Protein AF-A0A7Y3LSY5-F1 (afdb_monomer)

Solvent-accessible surface area (backbone atoms only — not comparable to full-atom values): 12535 Å² total; per-residue (Å²): 131,85,76,65,73,87,73,59,61,43,33,62,50,51,49,50,57,52,52,51,53,38,51,49,28,48,51,51,18,52,55,24,49,77,67,71,34,61,70,57,16,52,49,26,45,50,57,27,50,52,57,66,71,53,77,67,65,54,77,70,78,42,88,52,51,73,66,56,46,51,50,54,49,51,55,52,51,50,51,52,51,45,51,51,47,53,50,54,52,50,54,41,55,54,43,49,77,69,70,49,62,71,67,59,55,49,57,47,52,50,52,50,46,50,53,58,66,36,41,46,55,38,72,36,96,79,20,47,76,50,39,37,36,47,42,97,86,47,48,46,28,45,77,88,37,68,67,41,75,70,48,48,54,52,46,34,71,76,40,58,91,42,37,68,62,50,50,54,45,49,55,20,51,78,66,67,47,47,68,67,98,59,83,79,59,82,77,69,68,59,59,102,50,73,41,68,39,57,46,41,27,50,51,53,54,52,50,55,46,53,52,51,43,55,51,50,53,61,61,62,74,72,116

Mean predicted aligned error: 5.9 Å

Sequence (223 aa):
MPRDTRDLNWNSLLQFDQEMIISGLRTDADAARLRENEEERALYLKKAEQLDMLPRLWELGVRLTVDEYTDALRVRRWIQHEQQIATHERWVARRVARGLPAQVTQWNADEVAKLRAKIRFYWSADGHLLFVILGDDGALTVNSEYLTPEWVEQLRRAMPSFTELLTRYADNQASGLGHAGLALDSTPLPGPTLPEPVRLWCERMEEQLRRRGAEQARTGSGA

Structure (mmCIF, N/CA/C/O backbone):
data_AF-A0A7Y3LSY5-F1
#
_entry.id   AF-A0A7Y3LSY5-F1
#
loop_
_atom_site.group_PDB
_atom_site.id
_atom_site.type_symbol
_atom_site.label_atom_id
_atom_site.label_alt_id
_atom_site.label_comp_id
_atom_site.label_asym_id
_atom_site.label_entity_id
_atom_site.label_seq_id
_atom_site.pdbx_PDB_ins_code
_atom_site.Cartn_x
_atom_site.Cartn_y
_atom_site.Cartn_z
_atom_site.occupancy
_atom_site.B_iso_or_equiv
_atom_site.auth_seq_id
_atom_site.auth_comp_id
_atom_site.auth_asym_id
_atom_site.auth_atom_id
_atom_site.pdbx_PDB_model_num
ATOM 1 N N . MET A 1 1 ? -26.741 17.591 2.651 1.00 38.81 1 MET A N 1
ATOM 2 C CA . MET A 1 1 ? -26.886 16.576 3.715 1.00 38.81 1 MET A CA 1
ATOM 3 C C . MET A 1 1 ? -25.645 15.702 3.683 1.00 38.81 1 MET A C 1
ATOM 5 O O . MET A 1 1 ? -25.439 15.071 2.651 1.00 38.81 1 MET A O 1
ATOM 9 N N . PRO A 1 2 ? -24.780 15.709 4.708 1.00 40.00 2 PRO A N 1
ATOM 10 C CA . PRO A 1 2 ? -23.686 14.751 4.752 1.00 40.00 2 PRO A CA 1
ATOM 11 C C . PRO A 1 2 ? -24.314 13.375 4.988 1.00 40.00 2 PRO A C 1
ATOM 13 O O . PRO A 1 2 ? -25.021 13.184 5.974 1.00 40.00 2 PRO A O 1
ATOM 16 N N . ARG A 1 3 ? -24.149 12.448 4.037 1.00 48.50 3 ARG A N 1
ATOM 17 C CA . ARG A 1 3 ? -24.494 11.040 4.265 1.00 48.50 3 ARG A CA 1
ATOM 18 C C . ARG A 1 3 ? -23.611 10.560 5.407 1.00 48.50 3 ARG A C 1
ATOM 20 O O . ARG A 1 3 ? -22.394 10.708 5.314 1.00 48.50 3 ARG A O 1
ATOM 27 N N . ASP A 1 4 ? -24.223 10.045 6.467 1.00 54.19 4 ASP A N 1
ATOM 28 C CA . ASP A 1 4 ? -23.489 9.446 7.574 1.00 54.19 4 ASP A CA 1
ATOM 29 C C . ASP A 1 4 ? -22.636 8.306 7.001 1.00 54.19 4 ASP A C 1
ATOM 31 O O . ASP A 1 4 ? -23.148 7.309 6.487 1.00 54.19 4 ASP A O 1
ATOM 35 N N . THR A 1 5 ? -21.316 8.482 6.998 1.00 56.62 5 THR A N 1
ATOM 36 C CA . THR A 1 5 ? -20.365 7.500 6.456 1.00 56.62 5 THR A CA 1
ATOM 37 C C . THR A 1 5 ? -20.417 6.179 7.225 1.00 56.62 5 THR A C 1
ATOM 39 O O . THR A 1 5 ? -19.922 5.162 6.740 1.00 56.62 5 THR A O 1
ATOM 42 N N . ARG A 1 6 ? -21.085 6.159 8.387 1.00 56.84 6 ARG A N 1
ATOM 43 C CA . ARG A 1 6 ? -21.396 4.964 9.179 1.00 56.84 6 ARG A CA 1
ATOM 44 C C . ARG A 1 6 ? -22.378 4.008 8.503 1.00 56.84 6 ARG A C 1
ATOM 46 O O . ARG A 1 6 ? -22.418 2.847 8.900 1.00 56.84 6 ARG A O 1
ATOM 53 N N . ASP A 1 7 ? -23.101 4.429 7.465 1.00 67.44 7 ASP A N 1
ATOM 54 C CA . ASP A 1 7 ? -24.023 3.567 6.706 1.00 67.44 7 ASP A CA 1
ATOM 55 C C . ASP A 1 7 ? -23.394 2.954 5.448 1.00 67.44 7 ASP A C 1
ATOM 57 O O . ASP A 1 7 ? -24.018 2.144 4.762 1.00 67.44 7 ASP A O 1
ATOM 61 N N . LEU A 1 8 ? -22.134 3.281 5.144 1.00 81.88 8 LEU A N 1
ATOM 62 C CA . LEU A 1 8 ? -21.441 2.679 4.009 1.00 81.88 8 LEU A CA 1
ATOM 63 C C . LEU A 1 8 ? -21.157 1.196 4.268 1.00 81.88 8 LEU A C 1
ATOM 65 O O . LEU A 1 8 ? -20.677 0.792 5.334 1.00 81.88 8 LEU A O 1
ATOM 69 N N . ASN A 1 9 ? -21.448 0.367 3.266 1.00 91.00 9 ASN A N 1
ATOM 70 C CA . ASN A 1 9 ? -21.040 -1.029 3.260 1.00 91.00 9 ASN A CA 1
ATOM 71 C C . ASN A 1 9 ? -19.575 -1.122 2.808 1.00 91.00 9 ASN A C 1
ATOM 73 O O . ASN A 1 9 ? -19.280 -1.289 1.624 1.00 91.00 9 ASN A O 1
ATOM 77 N N . TRP A 1 10 ? -18.664 -0.989 3.773 1.00 94.00 10 TRP A N 1
ATOM 78 C CA . TRP A 1 10 ? -17.219 -1.052 3.551 1.00 94.00 10 TRP A CA 1
ATOM 79 C C . TRP A 1 10 ? -16.759 -2.376 2.924 1.00 94.00 10 TRP A C 1
ATOM 81 O O . TRP A 1 10 ? -15.791 -2.372 2.170 1.00 94.00 10 TRP A O 1
ATOM 91 N N . ASN A 1 11 ? -17.475 -3.486 3.150 1.00 93.62 11 ASN A N 1
ATOM 92 C CA . ASN A 1 11 ? -17.179 -4.775 2.513 1.00 93.62 11 ASN A CA 1
ATOM 93 C C . ASN A 1 11 ? -17.375 -4.683 1.000 1.00 93.62 11 ASN A C 1
ATOM 95 O O . ASN A 1 11 ? -16.475 -5.026 0.241 1.00 93.62 11 ASN A O 1
ATOM 99 N N . SER A 1 12 ? -18.539 -4.186 0.571 1.00 94.88 12 SER A N 1
ATOM 100 C CA . SER A 1 12 ? -18.849 -4.026 -0.852 1.00 94.88 12 SER A CA 1
ATOM 101 C C . SER A 1 12 ? -17.924 -3.022 -1.527 1.00 94.88 12 SER A C 1
ATOM 103 O O . SER A 1 12 ? -17.541 -3.237 -2.671 1.00 94.88 12 SER A O 1
ATOM 105 N N . LEU A 1 13 ? -17.540 -1.949 -0.829 1.00 94.88 13 LEU A N 1
ATOM 106 C CA . LEU A 1 13 ? -16.594 -0.979 -1.374 1.00 94.88 13 LEU A CA 1
ATOM 107 C C . LEU A 1 13 ? -15.193 -1.585 -1.541 1.00 94.88 13 LEU A C 1
ATOM 109 O O . LEU A 1 13 ? -14.587 -1.423 -2.595 1.00 94.88 13 LEU A O 1
ATOM 113 N N . LEU A 1 14 ? -14.702 -2.329 -0.542 1.00 95.25 14 LEU A N 1
ATOM 114 C CA . LEU A 1 14 ? -13.413 -3.017 -0.641 1.00 95.25 14 LEU A CA 1
ATOM 115 C C . LEU A 1 14 ? -13.405 -4.042 -1.777 1.00 95.25 14 LEU A C 1
ATOM 117 O O . LEU A 1 14 ? -12.461 -4.063 -2.566 1.00 95.25 14 LEU A O 1
ATOM 121 N N . GLN A 1 15 ? -14.461 -4.857 -1.863 1.00 96.12 15 GLN A N 1
ATOM 122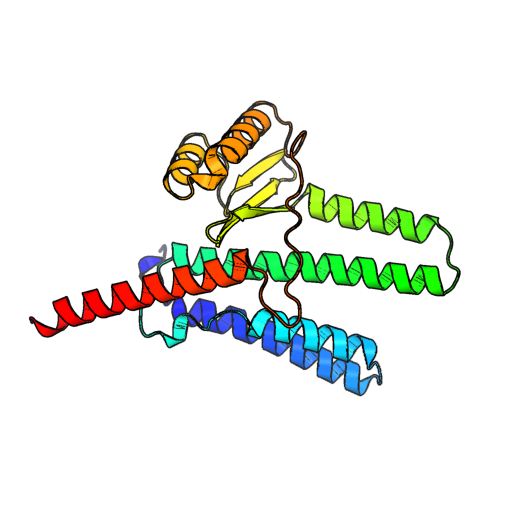 C CA . GLN A 1 15 ? -14.641 -5.836 -2.929 1.00 96.12 15 GLN A CA 1
ATOM 123 C C . GLN A 1 15 ? -14.602 -5.152 -4.295 1.00 96.12 15 GLN A C 1
ATOM 125 O O . GLN A 1 15 ? -13.790 -5.518 -5.140 1.00 96.12 15 GLN A O 1
ATOM 130 N N . PHE A 1 16 ? -15.447 -4.137 -4.490 1.00 95.81 16 PHE A N 1
ATOM 131 C CA . PHE A 1 16 ? -15.541 -3.403 -5.746 1.00 95.81 16 PHE A CA 1
ATOM 132 C C . PHE A 1 16 ? -14.190 -2.823 -6.161 1.00 95.81 16 PHE A C 1
ATOM 134 O O . PHE A 1 16 ? -13.751 -3.043 -7.288 1.00 95.81 16 PHE A O 1
ATOM 141 N N . ASP A 1 17 ? -13.501 -2.132 -5.254 1.00 93.69 17 ASP A N 1
ATOM 142 C CA . ASP A 1 17 ? -12.206 -1.541 -5.563 1.00 93.69 17 ASP A CA 1
ATOM 143 C C . ASP A 1 17 ? -11.158 -2.599 -5.950 1.00 93.69 17 ASP A C 1
ATOM 145 O O . ASP A 1 17 ? -10.397 -2.404 -6.901 1.00 93.69 17 ASP A O 1
ATOM 149 N N . GLN A 1 18 ? -11.079 -3.706 -5.203 1.00 94.62 18 GLN A N 1
ATOM 150 C CA . GLN A 1 18 ? -10.084 -4.750 -5.452 1.00 94.62 18 GLN A CA 1
ATOM 151 C C . GLN A 1 18 ? -10.373 -5.494 -6.759 1.00 94.62 18 GLN A C 1
ATOM 153 O O . GLN A 1 18 ? -9.474 -5.645 -7.591 1.00 94.62 18 GLN A O 1
ATOM 158 N N . GLU A 1 19 ? -11.623 -5.904 -6.978 1.00 95.75 19 GLU A N 1
ATOM 159 C CA . GLU A 1 19 ? -12.043 -6.599 -8.195 1.00 95.75 19 GLU A CA 1
ATOM 160 C C . GLU A 1 19 ? -11.891 -5.714 -9.435 1.00 95.75 19 GLU A C 1
ATOM 162 O O . GLU A 1 19 ? -11.416 -6.192 -10.465 1.00 95.75 19 GLU A O 1
ATOM 167 N N . MET A 1 20 ? -12.214 -4.419 -9.344 1.00 96.38 20 MET A N 1
ATOM 168 C CA . MET A 1 20 ? -12.055 -3.483 -10.460 1.00 96.38 20 MET A CA 1
ATOM 169 C C . MET A 1 20 ? -10.593 -3.385 -10.906 1.00 96.38 20 MET A C 1
ATOM 171 O O . MET A 1 20 ? -10.306 -3.474 -12.101 1.00 96.38 20 MET A O 1
ATOM 175 N N . ILE A 1 21 ? -9.660 -3.233 -9.963 1.00 95.50 21 ILE A N 1
ATOM 176 C CA . ILE A 1 21 ? -8.230 -3.106 -10.276 1.00 95.50 21 ILE A CA 1
ATOM 177 C C . ILE A 1 21 ? -7.699 -4.403 -10.897 1.00 95.50 21 ILE A C 1
ATOM 179 O O . ILE A 1 21 ? -7.015 -4.365 -11.922 1.00 95.50 21 ILE A O 1
ATOM 183 N N . ILE A 1 22 ? -8.029 -5.554 -10.308 1.00 96.69 22 ILE A N 1
ATOM 184 C CA . ILE A 1 22 ? -7.581 -6.864 -10.799 1.00 96.69 22 ILE A CA 1
ATOM 185 C C . ILE A 1 22 ? -8.168 -7.149 -12.186 1.00 96.69 22 ILE A C 1
ATOM 187 O O . ILE A 1 22 ? -7.449 -7.581 -13.089 1.00 96.69 22 ILE A O 1
ATOM 191 N N . SER A 1 23 ? -9.453 -6.853 -12.393 1.00 97.62 23 SER A N 1
ATOM 192 C CA . SER A 1 23 ? -10.109 -6.982 -13.696 1.00 97.62 23 SER A CA 1
ATOM 193 C C . SER A 1 23 ? -9.488 -6.058 -14.746 1.00 97.62 23 SER A C 1
ATOM 195 O O . SER A 1 23 ? -9.292 -6.478 -15.888 1.00 97.62 23 SER A O 1
ATOM 197 N N . GLY A 1 24 ? -9.136 -4.823 -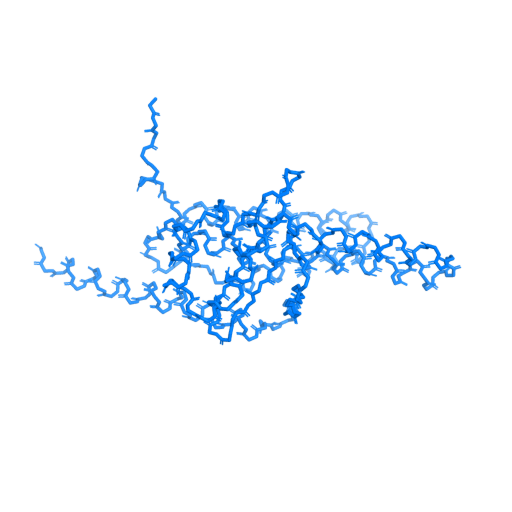14.374 1.00 97.81 24 GLY A N 1
ATOM 198 C CA . GLY A 1 24 ? -8.427 -3.887 -15.249 1.00 97.81 24 GLY A CA 1
ATOM 199 C C . GLY A 1 24 ? -7.084 -4.448 -15.717 1.00 97.81 24 GLY A C 1
ATOM 200 O O . GLY A 1 24 ? -6.833 -4.520 -16.916 1.00 97.81 24 GLY A O 1
ATOM 201 N N . LEU A 1 25 ? -6.273 -4.970 -14.792 1.00 97.56 25 LEU A N 1
ATOM 202 C CA . LEU A 1 25 ? -4.989 -5.601 -15.118 1.00 97.56 25 LEU A CA 1
ATOM 203 C C . LEU A 1 25 ? -5.149 -6.826 -16.031 1.00 97.56 25 LEU A C 1
ATOM 205 O O . LEU A 1 25 ? -4.367 -7.011 -16.961 1.00 97.56 25 LEU A O 1
ATOM 209 N N . ARG A 1 26 ? -6.167 -7.664 -15.806 1.00 98.25 26 ARG A N 1
ATOM 210 C CA . ARG A 1 26 ? -6.453 -8.813 -16.684 1.00 98.25 26 ARG A CA 1
ATOM 211 C C . ARG A 1 26 ? -6.884 -8.367 -18.084 1.00 98.25 26 ARG A C 1
ATOM 213 O O . ARG A 1 26 ? -6.430 -8.943 -19.067 1.00 98.25 26 ARG A O 1
ATOM 220 N N . THR A 1 27 ? -7.678 -7.302 -18.176 1.00 98.25 27 THR A N 1
ATOM 221 C CA . THR A 1 27 ? -8.076 -6.698 -19.458 1.00 98.25 27 THR A CA 1
ATOM 222 C C . THR A 1 27 ? -6.863 -6.152 -20.213 1.00 98.25 27 THR A C 1
ATOM 224 O O . THR A 1 27 ? -6.708 -6.408 -21.407 1.00 98.25 27 THR A O 1
ATOM 227 N N . ASP A 1 28 ? -5.954 -5.464 -19.518 1.00 97.94 28 ASP A N 1
ATOM 228 C CA . ASP A 1 28 ? -4.703 -4.976 -20.102 1.00 97.94 28 ASP A CA 1
ATOM 229 C C . ASP A 1 28 ? -3.800 -6.128 -20.572 1.00 97.94 28 ASP A C 1
ATOM 231 O O . ASP A 1 28 ? -3.171 -6.037 -21.631 1.00 97.94 28 ASP A O 1
ATOM 235 N N . ALA A 1 29 ? -3.775 -7.244 -19.834 1.00 97.94 29 ALA A N 1
ATOM 236 C CA . ALA A 1 29 ? -3.072 -8.458 -20.241 1.00 97.94 29 ALA A CA 1
ATOM 237 C C . ALA A 1 29 ? -3.653 -9.055 -21.534 1.00 97.94 29 ALA A C 1
ATOM 239 O O . ALA A 1 29 ? -2.897 -9.436 -22.431 1.00 97.94 29 ALA A O 1
ATOM 240 N N . ASP A 1 30 ? -4.979 -9.106 -21.665 1.00 98.12 30 ASP A N 1
ATOM 241 C CA . ASP A 1 30 ? -5.641 -9.554 -22.891 1.00 98.12 30 ASP A CA 1
ATOM 242 C C . ASP A 1 30 ? -5.369 -8.613 -24.067 1.00 98.12 30 ASP A C 1
ATOM 244 O O . ASP A 1 30 ? -5.088 -9.070 -25.177 1.00 98.12 30 ASP A O 1
ATOM 248 N N . ALA A 1 31 ? -5.363 -7.301 -23.834 1.00 97.88 31 ALA A N 1
ATOM 249 C CA . ALA A 1 31 ? -4.994 -6.329 -24.855 1.00 97.88 31 ALA A CA 1
ATOM 250 C C . ALA A 1 31 ? -3.527 -6.494 -25.297 1.00 97.88 31 ALA A C 1
ATOM 252 O O . ALA A 1 31 ? -3.231 -6.421 -26.490 1.00 97.88 31 ALA A O 1
ATOM 253 N N . ALA A 1 32 ? -2.606 -6.757 -24.364 1.00 96.69 32 ALA A N 1
ATOM 254 C CA . ALA A 1 32 ? -1.206 -7.053 -24.673 1.00 96.69 32 ALA A CA 1
ATOM 255 C C . ALA A 1 32 ? -1.053 -8.359 -25.469 1.00 96.69 32 ALA A C 1
ATOM 257 O O . ALA A 1 32 ? -0.278 -8.403 -26.426 1.00 96.69 32 ALA A O 1
ATOM 258 N N . ARG A 1 33 ? -1.848 -9.389 -25.144 1.00 97.56 33 ARG A N 1
ATOM 259 C CA . ARG A 1 33 ? -1.925 -10.645 -25.907 1.00 97.56 33 ARG A CA 1
ATOM 260 C C . ARG A 1 33 ? -2.324 -10.399 -27.361 1.00 97.56 33 ARG A C 1
ATOM 262 O O . ARG A 1 33 ? -1.695 -10.947 -28.258 1.00 97.56 33 ARG A O 1
ATOM 269 N N . LEU A 1 34 ? -3.340 -9.565 -27.597 1.00 97.44 34 LEU A N 1
ATOM 270 C CA . LEU A 1 34 ? -3.797 -9.209 -28.948 1.00 97.44 34 LEU A CA 1
ATOM 271 C C . LEU A 1 34 ? -2.743 -8.436 -29.756 1.00 97.44 34 LEU A C 1
ATOM 273 O O . LEU A 1 34 ? -2.769 -8.479 -30.981 1.00 97.44 34 LEU A O 1
ATOM 277 N N . ARG A 1 35 ? -1.814 -7.747 -29.082 1.00 97.50 35 ARG A N 1
ATOM 278 C CA . ARG A 1 35 ? -0.653 -7.077 -29.695 1.00 97.50 35 ARG A CA 1
ATOM 279 C C . ARG A 1 35 ? 0.580 -7.981 -29.818 1.00 97.50 35 ARG A C 1
ATOM 281 O O . ARG A 1 35 ? 1.647 -7.477 -30.151 1.00 97.50 35 ARG A O 1
ATOM 288 N N . GLU A 1 36 ? 0.457 -9.269 -29.489 1.00 96.94 36 GLU A N 1
ATOM 289 C CA . GLU A 1 36 ? 1.561 -10.241 -29.458 1.00 96.94 36 GLU A CA 1
ATOM 290 C C . GLU A 1 36 ? 2.718 -9.830 -28.520 1.00 96.94 36 GLU A C 1
ATOM 292 O O . GLU A 1 36 ? 3.871 -10.222 -28.697 1.00 96.94 36 GLU A O 1
ATOM 297 N N . ASN A 1 37 ? 2.416 -9.046 -27.479 1.00 96.31 37 ASN A N 1
ATOM 298 C CA . ASN A 1 37 ? 3.391 -8.576 -26.498 1.00 96.31 37 ASN A CA 1
ATOM 299 C C . ASN A 1 37 ? 3.352 -9.438 -25.225 1.00 96.31 37 ASN A C 1
ATOM 301 O O . ASN A 1 37 ? 2.787 -9.047 -24.200 1.00 96.31 37 ASN A O 1
ATOM 305 N N . GLU A 1 38 ? 3.952 -10.629 -25.292 1.00 95.69 38 GLU A N 1
ATOM 306 C CA . GLU A 1 38 ? 3.916 -11.609 -24.193 1.00 95.69 38 GLU A CA 1
ATOM 307 C C . GLU A 1 38 ? 4.600 -11.100 -22.912 1.00 95.69 38 GLU A C 1
ATOM 309 O O . GLU A 1 38 ? 4.162 -11.409 -21.806 1.00 95.69 38 GLU A O 1
ATOM 314 N N . GLU A 1 39 ? 5.636 -10.265 -23.037 1.00 92.06 39 GLU A N 1
ATOM 315 C CA . GLU A 1 39 ? 6.326 -9.684 -21.880 1.00 92.06 39 GLU A CA 1
ATOM 316 C C . GLU A 1 39 ? 5.401 -8.749 -21.081 1.00 92.06 39 GLU A C 1
ATOM 318 O O . GLU A 1 39 ? 5.325 -8.819 -19.852 1.00 92.06 39 GLU A O 1
ATOM 323 N N . GLU A 1 40 ? 4.674 -7.878 -21.784 1.00 93.56 40 GLU A N 1
ATOM 324 C CA . GLU A 1 40 ? 3.714 -6.952 -21.182 1.00 93.56 40 GLU A CA 1
ATOM 325 C C . GLU A 1 40 ? 2.506 -7.699 -20.604 1.00 93.56 40 GLU A C 1
ATOM 327 O O . GLU A 1 40 ? 2.086 -7.417 -19.480 1.00 93.56 40 GLU A O 1
ATOM 332 N N . ARG A 1 41 ? 2.009 -8.720 -21.310 1.00 96.81 41 ARG A N 1
ATOM 333 C CA . ARG A 1 41 ? 0.966 -9.615 -20.796 1.00 96.81 41 ARG A CA 1
ATOM 334 C C . ARG A 1 41 ? 1.391 -10.274 -19.482 1.00 96.81 41 ARG A C 1
ATOM 336 O O . ARG A 1 41 ? 0.655 -10.200 -18.498 1.00 96.81 41 ARG A O 1
ATOM 343 N N . ALA A 1 42 ? 2.575 -10.885 -19.441 1.00 95.50 42 ALA A N 1
ATOM 344 C CA . ALA A 1 42 ? 3.099 -11.536 -18.243 1.00 95.50 42 ALA A CA 1
ATOM 345 C C . ALA A 1 42 ? 3.281 -10.544 -17.082 1.00 95.50 42 ALA A C 1
ATOM 347 O O . ALA A 1 42 ? 3.028 -10.886 -15.926 1.00 95.50 42 ALA A O 1
ATOM 348 N N . LEU A 1 43 ? 3.676 -9.298 -17.373 1.00 93.94 43 LEU A N 1
ATOM 349 C CA . LEU A 1 43 ? 3.754 -8.236 -16.372 1.00 93.94 43 LEU A CA 1
ATOM 350 C C . LEU A 1 43 ? 2.380 -7.925 -15.764 1.00 93.94 43 LEU A C 1
ATOM 352 O O . LEU A 1 43 ? 2.274 -7.865 -14.540 1.00 93.94 43 LEU A O 1
ATOM 356 N N . TYR A 1 44 ? 1.347 -7.731 -16.584 1.00 96.38 44 TYR A N 1
ATOM 357 C CA . TYR A 1 44 ? -0.001 -7.435 -16.094 1.00 96.38 44 TYR A CA 1
ATOM 358 C C . TYR A 1 44 ? -0.601 -8.591 -15.288 1.00 96.38 44 TYR A C 1
ATOM 360 O O . TYR A 1 44 ? -1.135 -8.359 -14.203 1.00 96.38 44 TYR A O 1
ATOM 368 N N . LEU A 1 45 ? -0.436 -9.834 -15.753 1.00 96.75 45 LEU A N 1
ATOM 369 C CA . LEU A 1 45 ? -0.887 -11.019 -15.015 1.00 96.75 45 LEU A CA 1
ATOM 370 C C . LEU A 1 45 ? -0.177 -11.155 -13.668 1.00 96.75 45 LEU A C 1
ATOM 372 O O . LEU A 1 45 ? -0.840 -11.366 -12.658 1.00 96.75 45 LEU A O 1
ATOM 376 N N . LYS A 1 46 ? 1.143 -10.937 -13.623 1.00 95.25 46 LYS A N 1
ATOM 377 C CA . LYS A 1 46 ? 1.895 -10.938 -12.363 1.00 95.25 46 LYS A CA 1
ATOM 378 C C . LYS A 1 46 ? 1.386 -9.865 -11.394 1.00 95.25 46 LYS A C 1
ATOM 380 O O . LYS A 1 46 ? 1.286 -10.116 -10.198 1.00 95.25 46 LYS A O 1
ATOM 385 N N . LYS A 1 47 ? 1.072 -8.662 -11.890 1.00 95.12 47 LYS A N 1
ATOM 386 C CA . LYS A 1 47 ? 0.516 -7.590 -11.047 1.00 95.12 47 LYS A CA 1
ATOM 387 C C . LYS A 1 47 ? -0.854 -7.961 -10.478 1.00 95.12 47 LYS A C 1
ATOM 389 O O . LYS A 1 47 ? -1.122 -7.648 -9.320 1.00 95.12 47 LYS A O 1
ATOM 394 N N . ALA A 1 48 ? -1.699 -8.612 -11.280 1.00 96.25 48 ALA A N 1
ATOM 395 C CA . ALA A 1 48 ? -3.005 -9.097 -10.847 1.00 96.25 48 ALA A CA 1
ATOM 396 C C . ALA A 1 48 ? -2.863 -10.194 -9.782 1.00 96.25 48 ALA A C 1
ATOM 398 O O . ALA A 1 48 ? -3.485 -10.097 -8.731 1.00 96.25 48 ALA A O 1
ATOM 399 N N . GLU A 1 49 ? -1.978 -11.168 -10.010 1.00 94.94 49 GLU A N 1
ATOM 400 C CA . GLU A 1 49 ? -1.684 -12.255 -9.070 1.00 94.94 49 GLU A CA 1
ATOM 401 C C . GLU A 1 49 ? -1.228 -11.721 -7.705 1.00 94.94 49 GLU A C 1
ATOM 403 O O . GLU A 1 49 ? -1.775 -12.111 -6.681 1.00 94.94 49 GLU A O 1
ATOM 408 N N . GLN A 1 50 ? -0.307 -10.753 -7.678 1.00 94.06 50 GLN A N 1
ATOM 409 C CA . GLN A 1 50 ? 0.157 -10.130 -6.429 1.00 94.06 50 GLN A CA 1
ATOM 410 C C . GLN A 1 50 ? -0.969 -9.474 -5.615 1.00 94.06 50 GLN A C 1
ATOM 412 O O . GLN A 1 50 ? -0.889 -9.431 -4.390 1.00 94.06 50 GLN A O 1
ATOM 417 N N . LEU A 1 51 ? -2.002 -8.942 -6.275 1.00 94.44 51 LEU A N 1
ATOM 418 C CA . LEU A 1 51 ? -3.172 -8.363 -5.609 1.00 94.44 51 LEU A CA 1
ATOM 419 C C . LEU A 1 51 ? -4.191 -9.433 -5.195 1.00 94.44 51 LEU A C 1
ATOM 421 O O . LEU A 1 51 ? -4.819 -9.290 -4.149 1.00 94.44 51 LEU A O 1
ATOM 425 N N . ASP A 1 52 ? -4.328 -10.508 -5.976 1.00 93.88 52 ASP A N 1
ATOM 426 C CA . ASP A 1 52 ? -5.149 -11.680 -5.638 1.00 93.88 52 ASP A CA 1
ATOM 427 C C . ASP A 1 52 ? -4.630 -12.420 -4.389 1.00 93.88 52 ASP A C 1
ATOM 429 O O . ASP A 1 52 ? -5.395 -13.125 -3.737 1.00 93.88 52 ASP A O 1
ATOM 433 N N . MET A 1 53 ? -3.353 -12.245 -4.024 1.00 91.81 53 MET A N 1
ATOM 434 C CA . MET A 1 53 ? -2.777 -12.803 -2.790 1.00 91.81 53 MET A CA 1
ATOM 435 C C . MET A 1 53 ? -3.301 -12.136 -1.510 1.00 91.81 53 MET A C 1
ATOM 437 O O . MET A 1 53 ? -3.090 -12.672 -0.422 1.00 91.81 53 MET A O 1
ATOM 441 N N . LEU A 1 54 ? -3.947 -10.968 -1.608 1.00 92.94 54 LEU A N 1
ATOM 442 C CA . LEU A 1 54 ? -4.571 -10.330 -0.452 1.00 92.94 54 LEU A CA 1
ATOM 443 C C . LEU A 1 54 ? -5.872 -11.060 -0.068 1.00 92.94 54 LEU A C 1
ATOM 445 O O . LEU A 1 54 ? -6.662 -11.412 -0.948 1.00 92.94 54 LEU A O 1
ATOM 449 N N . PRO A 1 55 ? -6.141 -11.249 1.235 1.00 92.56 55 PRO A N 1
ATOM 450 C CA . PRO A 1 55 ? -7.329 -11.927 1.715 1.00 92.56 55 PRO A CA 1
ATOM 451 C C . PRO A 1 55 ? -8.587 -11.160 1.316 1.00 92.56 55 PRO A C 1
ATOM 453 O O . PRO A 1 55 ? -8.665 -9.931 1.404 1.00 92.56 55 PRO A O 1
ATOM 456 N N . ARG A 1 56 ? -9.619 -11.909 0.936 1.00 94.38 56 ARG A N 1
ATOM 457 C CA . ARG A 1 56 ? -10.943 -11.374 0.621 1.00 94.38 56 ARG A CA 1
ATOM 458 C C . ARG A 1 56 ? -11.713 -11.119 1.909 1.00 94.38 56 ARG A C 1
ATOM 460 O O . ARG A 1 56 ? -12.616 -11.865 2.273 1.00 94.38 56 ARG A O 1
ATOM 467 N N . LEU A 1 57 ? -11.339 -10.060 2.628 1.00 94.19 57 LEU A N 1
ATOM 468 C CA . LEU A 1 57 ? -11.879 -9.758 3.962 1.00 94.19 57 LEU A CA 1
ATOM 469 C C . LEU A 1 57 ? -13.417 -9.663 3.988 1.00 94.19 57 LEU A C 1
ATOM 471 O O . LEU A 1 57 ? -14.041 -9.965 5.003 1.00 94.19 57 LEU A O 1
ATOM 475 N N . TRP A 1 58 ? -14.040 -9.287 2.865 1.00 93.31 58 TRP A N 1
ATOM 476 C CA . TRP A 1 58 ? -15.497 -9.223 2.718 1.00 93.31 58 TRP A CA 1
ATOM 477 C C . TRP A 1 58 ? -16.193 -10.593 2.759 1.00 93.31 58 TRP A C 1
ATOM 479 O O . TRP A 1 58 ? -17.374 -10.647 3.099 1.00 93.31 58 TRP A O 1
ATOM 489 N N . GLU A 1 59 ? -15.489 -11.688 2.458 1.00 93.81 59 GLU A N 1
ATOM 490 C CA . GLU A 1 59 ? -16.031 -13.054 2.486 1.00 93.81 59 GLU A CA 1
ATOM 491 C C . GLU A 1 59 ? -16.151 -13.613 3.916 1.00 93.81 59 GLU A C 1
ATOM 493 O O . GLU A 1 59 ? -16.837 -14.608 4.133 1.00 93.81 59 GLU A O 1
ATOM 498 N N . LEU A 1 60 ? -15.558 -12.953 4.922 1.00 90.62 60 LEU A N 1
ATOM 499 C CA . LEU A 1 60 ? -15.613 -13.392 6.324 1.00 90.62 60 LEU A CA 1
ATOM 500 C C . LEU A 1 60 ? -16.964 -13.121 7.012 1.00 90.62 60 LEU A C 1
ATOM 502 O O . LEU A 1 60 ? -17.129 -13.445 8.186 1.00 90.62 60 LEU A O 1
ATOM 506 N N . GLY A 1 61 ? -17.930 -12.516 6.314 1.00 86.38 61 GLY A N 1
ATOM 507 C CA . GLY A 1 61 ? -19.299 -12.323 6.810 1.00 86.38 61 GLY A CA 1
ATOM 508 C C . GLY A 1 61 ? -19.448 -11.286 7.930 1.00 86.38 61 GLY A C 1
ATOM 509 O O . GLY A 1 61 ? -20.542 -11.112 8.460 1.00 86.38 61 GLY A O 1
ATOM 510 N N . VAL A 1 62 ? -18.375 -10.572 8.278 1.00 91.50 62 VAL A N 1
ATOM 511 C CA . VAL A 1 62 ? -18.373 -9.511 9.292 1.00 91.50 62 VAL A CA 1
ATOM 512 C C . VAL A 1 62 ? -18.233 -8.162 8.603 1.00 91.50 62 VAL A C 1
ATOM 514 O O . VAL A 1 62 ? -17.412 -7.991 7.703 1.00 91.50 62 VAL A O 1
ATOM 517 N N . ARG A 1 63 ? -19.034 -7.179 9.026 1.00 91.62 63 ARG A N 1
ATOM 518 C CA . ARG A 1 63 ? -18.938 -5.810 8.507 1.00 91.62 63 ARG A CA 1
ATOM 519 C C . ARG A 1 63 ? -17.599 -5.190 8.906 1.00 91.62 63 ARG A C 1
ATOM 521 O O . ARG A 1 63 ? -17.265 -5.191 10.092 1.00 91.62 63 ARG A O 1
ATOM 528 N N . LEU A 1 64 ? -16.867 -4.657 7.933 1.00 93.94 64 LEU A N 1
ATOM 529 C CA . LEU A 1 64 ? -15.619 -3.928 8.131 1.00 93.94 64 LEU A CA 1
ATOM 530 C C . LEU A 1 64 ? -15.879 -2.556 8.757 1.00 93.94 64 LEU A C 1
ATOM 532 O O . LEU A 1 64 ? -16.888 -1.902 8.471 1.00 93.94 64 LEU A O 1
ATOM 536 N N . THR A 1 65 ? -14.947 -2.112 9.593 1.00 92.44 65 THR A N 1
ATOM 537 C CA . THR A 1 65 ? -14.869 -0.717 10.034 1.00 92.44 65 THR A CA 1
ATOM 538 C C . THR A 1 65 ? -14.166 0.141 8.978 1.00 92.44 65 THR A C 1
ATOM 540 O O . THR A 1 65 ? -13.511 -0.370 8.067 1.00 92.44 65 THR A O 1
ATOM 543 N N . VAL A 1 66 ? -14.273 1.467 9.113 1.00 91.25 66 VAL A N 1
ATOM 544 C CA . VAL A 1 66 ? -13.527 2.404 8.258 1.00 91.25 66 VAL A CA 1
ATOM 545 C C . VAL A 1 66 ? -12.011 2.216 8.396 1.00 91.25 66 VAL A C 1
ATOM 547 O O . VAL A 1 66 ? -11.294 2.299 7.401 1.00 91.25 66 VAL A O 1
ATOM 550 N N . ASP A 1 67 ? -11.527 1.895 9.597 1.00 90.12 67 ASP A N 1
ATOM 551 C CA . ASP A 1 67 ? -10.100 1.689 9.856 1.00 90.12 67 ASP A CA 1
ATOM 552 C C . ASP A 1 67 ? -9.581 0.427 9.168 1.00 90.12 67 ASP A C 1
ATOM 554 O O . ASP A 1 67 ? -8.518 0.459 8.558 1.00 90.12 67 ASP A O 1
ATOM 558 N N . GLU A 1 68 ? -10.351 -0.663 9.203 1.00 93.56 68 GLU A N 1
ATOM 559 C CA . GLU A 1 68 ? -10.001 -1.932 8.553 1.00 93.56 68 GLU A CA 1
ATOM 560 C C . GLU A 1 68 ? -10.019 -1.814 7.030 1.00 93.56 68 GLU A C 1
ATOM 562 O O . GLU A 1 68 ? -9.114 -2.301 6.351 1.00 93.56 68 GLU A O 1
ATOM 567 N N . TYR A 1 69 ? -11.023 -1.117 6.493 1.00 93.94 69 TYR A N 1
ATOM 568 C CA . TYR A 1 69 ? -11.066 -0.751 5.082 1.00 93.94 69 TYR A CA 1
ATOM 569 C C . TYR A 1 69 ? -9.827 0.063 4.689 1.00 93.94 69 TYR A C 1
ATOM 571 O O . TYR A 1 69 ? -9.128 -0.282 3.737 1.00 93.94 69 TYR A O 1
ATOM 579 N N . THR A 1 70 ? -9.514 1.111 5.454 1.00 92.44 70 THR A N 1
ATOM 580 C CA . THR A 1 70 ? -8.368 1.987 5.184 1.00 92.44 70 THR A CA 1
ATOM 581 C C . THR A 1 70 ? -7.043 1.233 5.315 1.00 92.44 70 THR A C 1
ATOM 583 O O . THR A 1 70 ? -6.124 1.480 4.537 1.00 92.44 70 THR A O 1
ATOM 586 N N . ASP A 1 71 ? -6.934 0.280 6.243 1.00 93.75 71 ASP A N 1
ATOM 587 C CA . ASP A 1 71 ? -5.747 -0.565 6.387 1.00 93.75 71 ASP A CA 1
ATOM 588 C C . ASP A 1 71 ? -5.533 -1.461 5.162 1.00 93.75 71 ASP A C 1
ATOM 590 O O . ASP A 1 71 ? -4.442 -1.473 4.590 1.00 93.75 71 ASP A O 1
ATOM 594 N N . ALA A 1 72 ? -6.593 -2.110 4.669 1.00 95.00 72 ALA A N 1
ATOM 595 C CA . ALA A 1 72 ? -6.539 -2.882 3.428 1.00 95.00 72 ALA A CA 1
ATOM 596 C C . ALA A 1 72 ? -6.164 -2.010 2.216 1.00 95.00 72 ALA A C 1
ATOM 598 O O . ALA A 1 72 ? -5.345 -2.410 1.381 1.00 95.00 72 ALA A O 1
ATOM 599 N N . LEU A 1 73 ? -6.690 -0.781 2.144 1.00 93.94 73 LEU A N 1
ATOM 600 C CA . LEU A 1 73 ? -6.301 0.180 1.111 1.00 93.94 73 LEU A CA 1
ATOM 601 C C . LEU A 1 73 ? -4.814 0.545 1.174 1.00 93.94 73 LEU A C 1
ATOM 603 O O . LEU A 1 73 ? -4.178 0.673 0.125 1.00 93.94 73 LEU A O 1
ATOM 607 N N . ARG A 1 74 ? -4.244 0.714 2.375 1.00 94.00 74 ARG A N 1
ATOM 608 C CA . ARG A 1 74 ? -2.815 1.023 2.545 1.00 94.00 74 ARG A CA 1
ATOM 609 C C . ARG A 1 74 ? -1.938 -0.106 2.016 1.00 94.00 74 ARG A C 1
ATOM 611 O O . ARG A 1 74 ? -1.012 0.172 1.253 1.00 94.00 74 ARG A O 1
ATOM 618 N N . VAL A 1 75 ? -2.254 -1.358 2.350 1.00 95.00 75 VAL A N 1
ATOM 619 C CA . VAL A 1 75 ? -1.498 -2.526 1.862 1.00 95.00 75 VAL A CA 1
ATOM 620 C C . VAL A 1 75 ? -1.586 -2.640 0.344 1.00 95.00 75 VAL A C 1
ATOM 622 O O . VAL A 1 75 ? -0.563 -2.798 -0.325 1.00 95.00 75 VAL A O 1
ATOM 625 N N . ARG A 1 76 ? -2.779 -2.454 -0.232 1.00 93.69 76 ARG A N 1
ATOM 626 C CA . ARG A 1 76 ? -2.952 -2.404 -1.690 1.00 93.69 76 ARG A CA 1
ATOM 627 C C . ARG A 1 76 ? -2.098 -1.309 -2.329 1.00 93.69 76 ARG A C 1
ATOM 629 O O . ARG A 1 76 ? -1.412 -1.559 -3.320 1.00 93.69 76 ARG A O 1
ATOM 636 N N . ARG A 1 77 ? -2.123 -0.099 -1.765 1.00 92.88 77 ARG A N 1
ATOM 637 C CA . ARG A 1 77 ? -1.359 1.045 -2.276 1.00 92.88 77 ARG A CA 1
ATOM 638 C C . ARG A 1 77 ? 0.148 0.797 -2.211 1.00 92.88 77 ARG A C 1
ATOM 640 O O . ARG A 1 77 ? 0.852 1.191 -3.137 1.00 92.88 77 ARG A O 1
ATOM 647 N N . TRP A 1 78 ? 0.631 0.124 -1.167 1.00 93.62 78 TRP A N 1
ATOM 648 C CA . TRP A 1 78 ? 2.023 -0.315 -1.076 1.00 93.62 78 TRP A CA 1
ATOM 649 C C . TRP A 1 78 ? 2.389 -1.283 -2.211 1.00 93.62 78 TRP A C 1
ATOM 651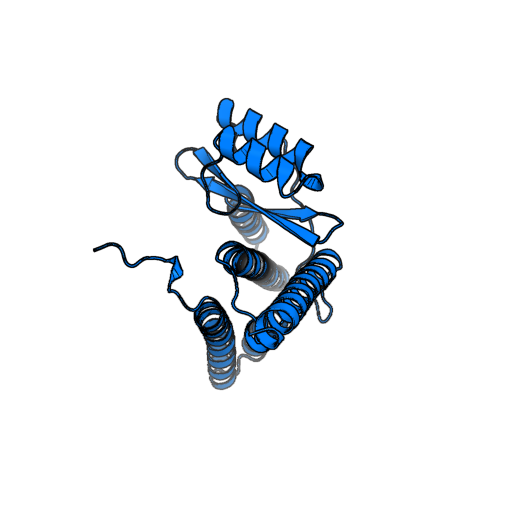 O O . TRP A 1 78 ? 3.365 -1.035 -2.918 1.00 93.62 78 TRP A O 1
ATOM 661 N N . ILE A 1 79 ? 1.571 -2.316 -2.465 1.00 94.12 79 ILE A N 1
ATOM 662 C CA . ILE A 1 79 ? 1.798 -3.256 -3.580 1.00 94.12 79 ILE A CA 1
ATOM 663 C C . ILE A 1 79 ? 1.872 -2.502 -4.911 1.00 94.12 79 ILE A C 1
ATOM 665 O O . ILE A 1 79 ? 2.806 -2.701 -5.684 1.00 94.12 79 ILE A O 1
ATOM 669 N N . GLN A 1 80 ? 0.921 -1.606 -5.179 1.00 92.31 80 GLN A N 1
ATOM 670 C CA . GLN A 1 80 ? 0.893 -0.828 -6.422 1.00 92.31 80 GLN A CA 1
ATOM 671 C C . GLN A 1 80 ? 2.111 0.097 -6.564 1.00 92.31 80 GLN A C 1
ATOM 673 O O . GLN A 1 80 ? 2.667 0.216 -7.657 1.00 92.31 80 GLN A O 1
ATOM 678 N N . HIS A 1 81 ? 2.548 0.723 -5.469 1.00 90.81 81 HIS A N 1
ATOM 679 C CA . HIS A 1 81 ? 3.744 1.563 -5.449 1.00 90.81 81 HIS A CA 1
ATOM 680 C C . HIS A 1 81 ? 4.998 0.761 -5.816 1.00 90.81 81 HIS A C 1
ATOM 682 O O . HIS A 1 81 ? 5.744 1.142 -6.718 1.00 90.81 81 HIS A O 1
ATOM 688 N N . GLU A 1 82 ? 5.194 -0.396 -5.190 1.00 90.56 82 GLU A N 1
ATOM 689 C CA . GLU A 1 82 ? 6.339 -1.258 -5.480 1.00 90.56 82 GLU A CA 1
ATOM 690 C C . GLU A 1 82 ? 6.244 -1.890 -6.888 1.00 90.56 82 GLU A C 1
ATOM 692 O O . GLU A 1 82 ? 7.250 -2.023 -7.586 1.00 90.56 82 GLU A O 1
ATOM 697 N N . GLN A 1 83 ? 5.037 -2.190 -7.388 1.00 91.75 83 GLN A N 1
ATOM 698 C CA . GLN A 1 83 ? 4.817 -2.607 -8.780 1.00 91.75 83 GLN A CA 1
ATOM 699 C C . GLN A 1 83 ? 5.209 -1.514 -9.783 1.00 91.75 83 GLN A C 1
ATOM 701 O O . GLN A 1 83 ? 5.736 -1.823 -10.861 1.00 91.75 83 GLN A O 1
ATOM 706 N N . GLN A 1 84 ? 4.932 -0.247 -9.466 1.00 89.06 84 GLN A N 1
ATOM 707 C CA . GLN A 1 84 ? 5.319 0.893 -10.292 1.00 89.06 84 GLN A CA 1
ATOM 708 C C . GLN A 1 84 ? 6.845 1.008 -10.350 1.00 89.06 84 GLN A C 1
ATOM 710 O O . GLN A 1 84 ? 7.403 1.042 -11.448 1.00 89.06 84 GLN A O 1
ATOM 715 N N . ILE A 1 85 ? 7.521 0.954 -9.200 1.00 86.69 85 ILE A N 1
ATOM 716 C CA . ILE A 1 85 ? 8.989 0.988 -9.125 1.00 86.69 85 ILE A CA 1
ATOM 717 C C . ILE A 1 85 ? 9.607 -0.178 -9.907 1.00 86.69 85 ILE A C 1
ATOM 719 O O . ILE A 1 85 ? 10.434 0.047 -10.791 1.00 86.69 85 ILE A O 1
ATOM 723 N N . ALA A 1 86 ? 9.132 -1.407 -9.694 1.00 86.50 86 ALA A N 1
ATOM 724 C CA . ALA A 1 86 ? 9.626 -2.580 -10.414 1.00 86.50 86 ALA A CA 1
ATOM 725 C C . ALA A 1 86 ? 9.412 -2.479 -11.939 1.00 86.50 86 ALA A C 1
ATOM 727 O O . ALA A 1 86 ? 10.212 -2.990 -12.726 1.00 86.50 86 ALA A O 1
ATOM 728 N N . THR A 1 87 ? 8.337 -1.816 -12.386 1.00 86.75 87 THR A N 1
ATOM 729 C CA . THR A 1 87 ? 8.090 -1.562 -13.817 1.00 86.75 87 THR A CA 1
ATOM 730 C C . THR A 1 87 ? 9.133 -0.597 -14.390 1.00 86.75 87 THR A C 1
ATOM 732 O O . THR A 1 87 ? 9.681 -0.857 -15.465 1.00 86.75 87 THR A O 1
ATOM 735 N N . HIS A 1 88 ? 9.438 0.479 -13.660 1.00 83.12 88 HIS A N 1
ATOM 736 C CA . HIS A 1 88 ? 10.462 1.461 -14.022 1.00 83.12 88 HIS A CA 1
ATOM 737 C C . HIS A 1 88 ? 11.863 0.832 -14.096 1.00 83.12 88 HIS A C 1
ATOM 739 O O . HIS A 1 88 ? 12.553 0.953 -15.111 1.00 83.12 88 HIS A O 1
ATOM 745 N N . GLU A 1 89 ? 12.252 0.062 -13.078 1.00 83.56 89 GLU A N 1
ATOM 746 C CA . GLU A 1 89 ? 13.535 -0.650 -13.037 1.00 83.56 89 GLU A CA 1
ATOM 747 C C . GLU A 1 89 ? 13.691 -1.643 -14.198 1.00 83.56 89 GLU A C 1
ATOM 749 O O . GLU A 1 89 ? 14.721 -1.654 -14.876 1.00 83.56 89 GLU A O 1
ATOM 754 N N . ARG A 1 90 ? 12.649 -2.432 -14.502 1.00 83.31 90 ARG A N 1
ATOM 755 C CA . ARG A 1 90 ? 12.650 -3.354 -15.654 1.00 83.31 90 ARG A CA 1
ATOM 756 C C . ARG A 1 90 ? 12.776 -2.625 -16.983 1.00 83.31 90 ARG A C 1
ATOM 758 O O . ARG A 1 90 ? 13.476 -3.095 -17.882 1.00 83.31 90 ARG A O 1
ATOM 765 N N . TRP A 1 91 ? 12.086 -1.497 -17.142 1.00 83.44 91 TRP A N 1
ATOM 766 C CA . TRP A 1 91 ? 12.201 -0.687 -18.350 1.00 83.44 91 TRP A CA 1
ATOM 767 C C . TRP A 1 91 ? 13.647 -0.231 -18.567 1.00 83.44 91 TRP A C 1
ATOM 769 O O . TRP A 1 91 ? 14.167 -0.392 -19.673 1.00 83.44 91 TRP A O 1
ATOM 779 N N . VAL A 1 92 ? 14.336 0.220 -17.514 1.00 81.06 92 VAL A N 1
ATOM 780 C CA . VAL A 1 92 ? 15.755 0.585 -17.611 1.00 81.06 92 VAL A CA 1
ATOM 781 C C . VAL A 1 92 ? 16.659 -0.593 -17.874 1.00 81.06 92 VAL A C 1
ATOM 783 O O . VAL A 1 92 ? 17.482 -0.499 -18.782 1.00 81.06 92 VAL A O 1
ATOM 786 N N . ALA A 1 93 ? 16.494 -1.705 -17.158 1.00 80.94 93 ALA A N 1
ATOM 787 C CA . ALA A 1 93 ? 17.308 -2.896 -17.381 1.00 80.94 93 ALA A CA 1
ATOM 788 C C . ALA A 1 93 ? 17.281 -3.318 -18.863 1.00 80.94 93 ALA A C 1
ATOM 790 O O . ALA A 1 93 ? 18.325 -3.592 -19.456 1.00 80.94 93 ALA A O 1
ATOM 791 N N . ARG A 1 94 ? 16.105 -3.253 -19.507 1.00 81.69 94 ARG A N 1
ATOM 792 C CA . ARG A 1 94 ? 15.960 -3.506 -20.950 1.00 81.69 94 ARG A CA 1
ATOM 793 C C . ARG A 1 94 ? 16.669 -2.480 -21.826 1.00 81.69 94 ARG A C 1
ATOM 795 O O . ARG A 1 94 ? 17.258 -2.854 -22.837 1.00 81.69 94 ARG A O 1
ATOM 802 N N . ARG A 1 95 ? 16.591 -1.189 -21.493 1.00 81.50 95 ARG A N 1
ATOM 803 C CA . ARG A 1 95 ? 17.272 -0.140 -22.268 1.00 81.50 95 ARG A CA 1
ATOM 804 C C . ARG A 1 95 ? 18.793 -0.280 -22.169 1.00 81.50 95 ARG A C 1
ATOM 806 O O . ARG A 1 95 ? 19.460 -0.225 -23.198 1.00 81.50 95 ARG A O 1
ATOM 813 N N . VAL A 1 96 ? 19.315 -0.534 -20.971 1.00 80.88 96 VAL A N 1
ATOM 814 C CA . VAL A 1 96 ? 20.746 -0.779 -20.734 1.00 80.88 96 VAL A CA 1
ATOM 815 C C . VAL A 1 96 ? 21.217 -2.015 -21.501 1.00 80.88 96 VAL A C 1
ATOM 817 O O . VAL A 1 96 ? 22.213 -1.941 -22.214 1.00 80.88 96 VAL A O 1
ATOM 820 N N . ALA A 1 97 ? 20.461 -3.118 -21.460 1.00 82.19 97 ALA A N 1
ATOM 821 C CA . ALA A 1 97 ? 20.776 -4.330 -22.224 1.00 82.19 97 ALA A CA 1
ATOM 822 C C . ALA A 1 97 ? 20.809 -4.108 -23.751 1.00 82.19 97 ALA A C 1
ATOM 824 O O . ALA A 1 97 ? 21.466 -4.854 -24.470 1.00 82.19 97 ALA A O 1
ATOM 825 N N . ARG A 1 98 ? 20.131 -3.069 -24.258 1.00 84.88 98 ARG A N 1
ATOM 826 C CA . ARG A 1 98 ? 20.144 -2.657 -25.674 1.00 84.88 98 ARG A CA 1
ATOM 827 C C . ARG A 1 98 ? 21.237 -1.630 -26.006 1.00 84.88 98 ARG A C 1
ATOM 829 O O . ARG A 1 98 ? 21.204 -1.045 -27.084 1.00 84.88 98 ARG A O 1
ATOM 836 N N . GLY A 1 99 ? 22.187 -1.398 -25.097 1.00 80.88 99 GLY A N 1
ATOM 837 C CA . GLY A 1 99 ? 23.347 -0.532 -25.326 1.00 80.88 99 GLY A CA 1
ATOM 838 C C . GLY A 1 99 ? 23.059 0.968 -25.233 1.00 80.88 99 GLY A C 1
ATOM 839 O O . GLY A 1 99 ? 23.829 1.767 -25.761 1.00 80.88 99 GLY A O 1
ATOM 840 N N . LEU A 1 100 ? 21.955 1.375 -24.596 1.00 73.62 100 LEU A N 1
ATOM 841 C CA . LEU A 1 100 ? 21.664 2.799 -24.407 1.00 73.62 100 LEU A CA 1
ATOM 842 C C . LEU A 1 100 ? 22.596 3.453 -23.367 1.00 73.62 100 LEU A C 1
ATOM 844 O O . LEU A 1 100 ? 23.061 2.773 -22.450 1.00 73.62 100 LEU A O 1
ATOM 848 N N . PRO A 1 101 ? 22.855 4.773 -23.484 1.00 71.88 101 PRO A N 1
ATOM 849 C CA . PRO A 1 101 ? 23.823 5.480 -22.646 1.00 71.88 101 PRO A CA 1
ATOM 850 C C . PRO A 1 101 ? 23.470 5.460 -21.155 1.00 71.88 101 PRO A C 1
ATOM 852 O O . PRO A 1 101 ? 22.294 5.463 -20.786 1.00 71.88 101 PRO A O 1
ATOM 855 N N . ALA A 1 102 ? 24.490 5.587 -20.299 1.00 66.50 102 ALA A N 1
ATOM 856 C CA . ALA A 1 102 ? 24.363 5.674 -18.836 1.00 66.50 102 ALA A CA 1
ATOM 857 C C . ALA A 1 102 ? 23.373 6.757 -18.343 1.00 66.50 102 ALA A C 1
ATOM 859 O O . ALA A 1 102 ? 22.801 6.631 -17.263 1.00 66.50 102 ALA A O 1
ATOM 860 N N . GLN A 1 103 ? 23.112 7.784 -19.158 1.00 68.50 103 GLN A N 1
ATOM 861 C CA . GLN A 1 103 ? 22.116 8.832 -18.901 1.00 68.50 103 GLN A CA 1
ATOM 862 C C . GLN A 1 103 ? 20.687 8.279 -18.725 1.00 68.50 103 GLN A C 1
ATOM 864 O O . GLN A 1 103 ? 19.916 8.820 -17.938 1.00 68.50 103 GLN A O 1
ATOM 869 N N . VAL A 1 104 ? 20.336 7.174 -19.398 1.00 66.94 104 VAL A N 1
ATOM 870 C CA . VAL A 1 104 ? 19.027 6.506 -19.242 1.00 66.94 104 VAL A CA 1
ATOM 871 C C . VAL A 1 104 ? 18.906 5.833 -17.871 1.00 66.94 104 VAL A C 1
ATOM 873 O O . VAL A 1 104 ? 17.830 5.825 -17.274 1.00 66.94 104 VAL A O 1
ATOM 876 N N . THR A 1 105 ? 20.014 5.310 -17.345 1.00 67.12 105 THR A N 1
ATOM 877 C CA . THR A 1 105 ? 20.085 4.745 -15.993 1.00 67.12 105 THR A CA 1
ATOM 878 C C . THR A 1 105 ? 19.922 5.836 -14.935 1.00 67.12 105 THR A C 1
ATOM 880 O O . THR A 1 105 ? 19.204 5.633 -13.958 1.00 67.12 105 THR A O 1
ATOM 883 N N . GLN A 1 106 ? 20.532 7.006 -15.154 1.00 67.69 106 GLN A N 1
ATOM 884 C CA . GLN A 1 106 ? 20.451 8.141 -14.233 1.00 67.69 106 GLN A CA 1
ATOM 885 C C . GLN A 1 106 ? 19.044 8.751 -14.176 1.00 67.69 106 GLN A C 1
ATOM 887 O O . GLN A 1 106 ? 18.509 8.909 -13.086 1.00 67.69 106 GLN A O 1
ATOM 892 N N . TRP A 1 107 ? 18.394 8.973 -15.326 1.00 70.06 107 TRP A N 1
ATOM 893 C CA . TRP A 1 107 ? 17.012 9.477 -15.369 1.00 70.06 107 TRP A CA 1
ATOM 894 C C . TRP A 1 107 ? 16.040 8.604 -14.562 1.00 70.06 107 TRP A C 1
ATOM 896 O O . TRP A 1 107 ? 15.173 9.106 -13.856 1.00 70.06 107 TRP A O 1
ATOM 906 N N . ASN A 1 108 ? 16.198 7.283 -14.615 1.00 69.25 108 ASN A N 1
ATOM 907 C CA . ASN A 1 108 ? 15.342 6.383 -13.848 1.00 69.25 108 ASN A CA 1
ATOM 908 C C . ASN A 1 108 ? 15.674 6.335 -12.362 1.00 69.25 108 ASN A C 1
ATOM 910 O O . ASN A 1 108 ? 14.763 6.199 -11.551 1.00 69.25 108 ASN A O 1
ATOM 914 N N . ALA A 1 109 ? 16.956 6.436 -12.002 1.00 71.69 109 ALA A N 1
ATOM 915 C CA . ALA A 1 109 ? 17.331 6.605 -10.605 1.00 71.69 109 ALA A CA 1
ATOM 916 C C . ALA A 1 109 ? 16.663 7.864 -10.032 1.00 71.69 109 ALA A C 1
ATOM 918 O O . ALA A 1 109 ? 16.125 7.804 -8.931 1.00 71.69 109 ALA A O 1
ATOM 919 N N . ASP A 1 110 ? 16.590 8.946 -10.814 1.00 79.50 110 ASP A N 1
ATOM 920 C CA . ASP A 1 110 ? 15.904 10.177 -10.423 1.00 79.50 110 ASP A CA 1
ATOM 921 C C . ASP A 1 110 ? 14.381 9.993 -10.314 1.00 79.50 110 ASP A C 1
ATOM 923 O O . ASP A 1 110 ? 13.783 10.451 -9.346 1.00 79.50 110 ASP A O 1
ATOM 927 N N . GLU A 1 111 ? 13.727 9.304 -11.256 1.00 79.25 111 GLU A N 1
ATOM 928 C CA . GLU A 1 111 ? 12.277 9.044 -11.187 1.00 79.25 111 GLU A CA 1
ATOM 929 C C . GLU A 1 111 ? 11.897 8.128 -10.012 1.00 79.25 111 GLU A C 1
ATOM 931 O O . GLU A 1 111 ? 10.957 8.421 -9.268 1.00 79.25 111 GLU A O 1
ATOM 936 N N . VAL A 1 112 ? 12.656 7.053 -9.776 1.00 79.56 112 VAL A N 1
ATOM 937 C CA . VAL A 1 112 ? 12.464 6.193 -8.598 1.00 79.56 112 VAL A CA 1
ATOM 938 C C . VAL A 1 112 ? 12.752 6.975 -7.316 1.00 79.56 112 VAL A C 1
ATOM 940 O O . VAL A 1 112 ? 11.988 6.871 -6.354 1.00 79.56 112 VAL A O 1
ATOM 943 N N . ALA A 1 113 ? 13.800 7.805 -7.298 1.00 79.38 113 ALA A N 1
ATOM 944 C CA . ALA A 1 113 ? 14.099 8.671 -6.165 1.00 79.38 113 ALA A CA 1
ATOM 945 C C . ALA A 1 113 ? 12.964 9.666 -5.902 1.00 79.38 113 ALA A C 1
ATOM 947 O O . ALA A 1 113 ? 12.589 9.832 -4.748 1.00 79.38 113 ALA A O 1
ATOM 948 N N . LYS A 1 114 ? 12.350 10.263 -6.933 1.00 82.50 114 LYS A N 1
ATOM 949 C CA . LYS A 1 114 ? 11.175 11.140 -6.788 1.00 82.50 114 LYS A CA 1
ATOM 950 C C . LYS A 1 114 ? 9.980 10.401 -6.193 1.00 82.50 114 LYS A C 1
ATOM 952 O O . LYS A 1 114 ? 9.355 10.912 -5.265 1.00 82.50 114 LYS A O 1
ATOM 957 N N . LEU A 1 115 ? 9.681 9.192 -6.677 1.00 81.19 115 LEU A N 1
ATOM 958 C CA . LEU A 1 115 ? 8.595 8.372 -6.128 1.00 81.19 115 LEU A CA 1
ATOM 959 C C . LEU A 1 115 ? 8.823 8.073 -4.639 1.00 81.19 115 LEU A C 1
ATOM 961 O O . LEU A 1 115 ? 7.923 8.298 -3.829 1.00 81.19 115 LEU A O 1
ATOM 965 N N . ARG A 1 116 ? 10.038 7.642 -4.274 1.00 83.69 116 ARG A N 1
ATOM 966 C CA . ARG A 1 116 ? 10.427 7.343 -2.883 1.00 83.69 116 ARG A CA 1
ATOM 967 C C . ARG A 1 116 ? 10.638 8.596 -2.015 1.00 83.69 116 ARG A C 1
ATOM 969 O O . ARG A 1 116 ? 10.640 8.508 -0.785 1.00 83.69 116 ARG A O 1
ATOM 976 N N . ALA A 1 117 ? 10.833 9.761 -2.630 1.00 82.50 117 ALA A N 1
ATOM 977 C CA . ALA A 1 117 ? 10.930 11.048 -1.945 1.00 82.50 117 ALA A CA 1
ATOM 978 C C . ALA A 1 117 ? 9.556 11.610 -1.585 1.00 82.50 117 ALA A C 1
ATOM 980 O O . ALA A 1 117 ? 9.459 12.332 -0.603 1.00 82.50 117 ALA A O 1
ATOM 981 N N . LYS A 1 118 ? 8.508 11.291 -2.354 1.00 88.25 118 LYS A N 1
ATOM 982 C CA . LYS A 1 118 ? 7.144 11.752 -2.065 1.00 88.25 118 LYS A CA 1
ATOM 983 C C . LYS A 1 118 ? 6.387 10.800 -1.150 1.00 88.25 118 LYS A C 1
ATOM 985 O O . LYS A 1 118 ? 5.569 11.244 -0.353 1.00 88.25 118 LYS A O 1
ATOM 990 N N . ILE A 1 119 ? 6.605 9.498 -1.307 1.00 90.25 119 ILE A N 1
ATOM 991 C CA . ILE A 1 119 ? 5.830 8.470 -0.622 1.00 90.25 119 ILE A CA 1
ATOM 992 C C . ILE A 1 119 ? 6.771 7.463 0.021 1.00 90.25 119 ILE A C 1
ATOM 994 O O . ILE A 1 119 ? 7.674 6.941 -0.632 1.00 90.25 119 ILE A O 1
ATOM 998 N N . ARG A 1 120 ? 6.512 7.145 1.291 1.00 92.06 120 ARG A N 1
ATOM 999 C CA . ARG A 1 120 ? 7.228 6.109 2.028 1.00 92.06 120 ARG A CA 1
ATOM 1000 C C . ARG A 1 120 ? 6.276 5.170 2.743 1.00 92.06 120 ARG A C 1
ATOM 1002 O O . ARG A 1 120 ? 5.264 5.585 3.302 1.00 92.06 120 ARG A O 1
ATOM 1009 N N . PHE A 1 121 ? 6.646 3.902 2.736 1.00 92.88 121 PHE A N 1
ATOM 1010 C CA . PHE A 1 121 ? 5.971 2.834 3.453 1.00 92.88 121 PHE A CA 1
ATOM 1011 C C . PHE A 1 121 ? 6.951 2.240 4.449 1.00 92.88 121 PHE A C 1
ATOM 1013 O O . PHE A 1 121 ? 8.144 2.199 4.159 1.00 92.88 121 PHE A O 1
ATOM 1020 N N . TYR A 1 122 ? 6.447 1.810 5.598 1.00 93.75 122 TYR A N 1
ATOM 1021 C CA . TYR A 1 122 ? 7.216 1.125 6.624 1.00 93.75 122 TYR A CA 1
ATOM 1022 C C . TYR A 1 122 ? 6.390 -0.020 7.172 1.00 93.75 122 TYR A C 1
ATOM 1024 O O . TYR A 1 122 ? 5.279 0.196 7.657 1.00 93.75 122 TYR A O 1
ATOM 1032 N N . TRP A 1 123 ? 6.940 -1.220 7.110 1.00 94.06 123 TRP A N 1
ATOM 1033 C CA . TRP A 1 123 ? 6.383 -2.383 7.765 1.00 94.06 123 TRP A CA 1
ATOM 1034 C C . TRP A 1 123 ? 7.014 -2.574 9.134 1.00 94.06 123 TRP A C 1
ATOM 1036 O O . TRP A 1 123 ? 8.221 -2.426 9.321 1.00 94.06 123 TRP A O 1
ATOM 1046 N N . SER A 1 124 ? 6.185 -2.920 10.105 1.00 91.50 124 SER A N 1
ATOM 1047 C CA . SER A 1 124 ? 6.648 -3.380 11.400 1.00 91.50 124 SER A CA 1
ATOM 1048 C C . SER A 1 124 ? 6.764 -4.902 11.404 1.00 91.50 124 SER A C 1
ATOM 1050 O O . SER A 1 124 ? 6.150 -5.606 10.596 1.00 91.50 124 SER A O 1
ATOM 1052 N N . ALA A 1 125 ? 7.530 -5.425 12.360 1.00 87.44 125 ALA A N 1
ATOM 1053 C CA . ALA A 1 125 ? 7.702 -6.865 12.540 1.00 87.44 125 ALA A CA 1
ATOM 1054 C C . ALA A 1 125 ? 6.406 -7.594 12.946 1.00 87.44 125 ALA A C 1
ATOM 1056 O O . ALA A 1 125 ? 6.347 -8.809 12.843 1.00 87.44 125 ALA A O 1
ATOM 1057 N N . ASP A 1 126 ? 5.379 -6.870 13.395 1.00 88.75 126 ASP A N 1
ATOM 1058 C CA . ASP A 1 126 ? 4.040 -7.363 13.745 1.00 88.75 126 ASP A CA 1
ATOM 1059 C C . ASP A 1 126 ? 2.987 -7.078 12.648 1.00 88.75 126 ASP A C 1
ATOM 1061 O O . ASP A 1 126 ? 1.780 -7.128 12.886 1.00 88.75 126 ASP A O 1
ATOM 1065 N N . GLY A 1 127 ? 3.433 -6.778 11.423 1.00 91.06 127 GLY A N 1
ATOM 1066 C CA . GLY A 1 127 ? 2.565 -6.664 10.247 1.00 91.06 127 GLY A CA 1
ATOM 1067 C C . GLY A 1 127 ? 1.716 -5.392 10.207 1.00 91.06 127 GLY A C 1
ATOM 1068 O O . GLY A 1 127 ? 0.668 -5.355 9.563 1.00 91.06 127 GLY A O 1
ATOM 1069 N N . HIS A 1 128 ? 2.085 -4.334 10.927 1.00 93.06 128 HIS A N 1
ATOM 1070 C CA . HIS A 1 128 ? 1.482 -3.016 10.741 1.00 93.06 128 HIS A CA 1
ATOM 1071 C C . HIS A 1 128 ? 2.197 -2.263 9.619 1.00 93.06 128 HIS A C 1
ATOM 1073 O O . HIS A 1 128 ? 3.413 -2.355 9.462 1.00 93.06 128 HIS A O 1
ATOM 1079 N N . LEU A 1 129 ? 1.428 -1.491 8.854 1.00 94.62 129 LEU A N 1
ATOM 1080 C CA . LEU A 1 129 ? 1.942 -0.667 7.770 1.00 94.62 129 LEU A CA 1
ATOM 1081 C C . LEU A 1 129 ? 1.752 0.808 8.114 1.00 94.62 129 LEU A C 1
ATOM 1083 O O . LEU A 1 129 ? 0.622 1.285 8.234 1.00 94.62 129 LEU A O 1
ATOM 1087 N N . LEU A 1 130 ? 2.860 1.530 8.247 1.00 94.75 130 LEU A N 1
ATOM 1088 C CA . LEU A 1 130 ? 2.868 2.984 8.299 1.00 94.75 130 LEU A CA 1
ATOM 1089 C C . LEU A 1 130 ? 3.087 3.532 6.891 1.00 94.75 130 LEU A C 1
ATOM 1091 O O . LEU A 1 130 ? 4.020 3.144 6.188 1.00 94.75 130 LEU A O 1
ATOM 1095 N N . PHE A 1 131 ? 2.238 4.466 6.490 1.00 92.75 131 PHE A N 1
ATOM 1096 C CA . PHE A 1 131 ? 2.289 5.109 5.187 1.00 92.75 131 PHE A CA 1
ATOM 1097 C C . PHE A 1 131 ? 2.452 6.615 5.365 1.00 92.75 131 PHE A C 1
ATOM 1099 O O . PHE A 1 131 ? 1.646 7.226 6.059 1.00 92.75 131 PHE A O 1
ATOM 1106 N N . VAL A 1 132 ? 3.467 7.215 4.742 1.00 95.00 132 VAL A N 1
ATOM 1107 C CA . VAL A 1 132 ? 3.782 8.644 4.867 1.00 95.00 132 VAL A CA 1
ATOM 1108 C C . VAL A 1 132 ? 3.882 9.287 3.487 1.00 95.00 132 VAL A C 1
ATOM 1110 O O . VAL A 1 132 ? 4.601 8.781 2.625 1.00 95.00 132 VAL A O 1
ATOM 1113 N N . ILE A 1 133 ? 3.191 10.409 3.284 1.00 94.56 133 ILE A N 1
ATOM 111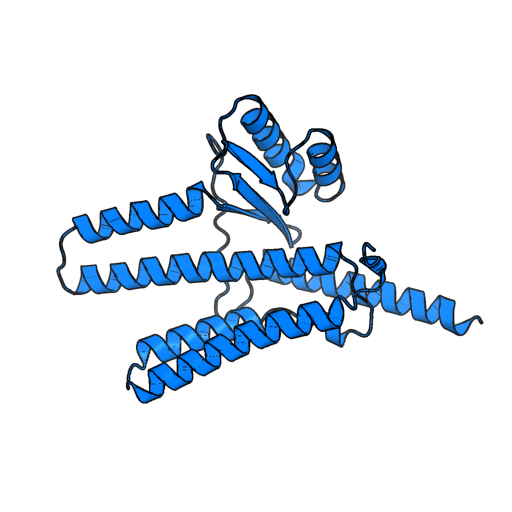4 C CA . ILE A 1 133 ? 3.297 11.237 2.077 1.00 94.56 133 ILE A CA 1
ATOM 1115 C C . ILE A 1 133 ? 3.830 12.613 2.465 1.00 94.56 133 ILE A C 1
ATOM 1117 O O . ILE A 1 133 ? 3.288 13.248 3.371 1.00 94.56 133 ILE A O 1
ATOM 1121 N N . LEU A 1 134 ? 4.824 13.096 1.726 1.00 94.88 134 LEU A N 1
ATOM 1122 C CA . LEU A 1 134 ? 5.228 14.496 1.722 1.00 94.88 134 LEU A CA 1
ATOM 1123 C C . LEU A 1 134 ? 4.407 15.267 0.679 1.00 94.88 134 LEU A C 1
ATOM 1125 O O . LEU A 1 134 ? 4.471 14.984 -0.521 1.00 94.88 134 LEU A O 1
ATOM 1129 N N . GLY A 1 135 ? 3.596 16.209 1.154 1.00 92.44 135 GLY A N 1
ATOM 1130 C CA . GLY A 1 135 ? 2.845 17.143 0.327 1.00 92.44 135 GLY A CA 1
ATOM 1131 C C . GLY A 1 135 ? 3.756 18.140 -0.384 1.00 92.44 135 GLY A C 1
ATOM 1132 O O . GLY A 1 135 ? 4.894 18.380 0.023 1.00 92.44 135 GLY A O 1
ATOM 1133 N N . ASP A 1 136 ? 3.244 18.744 -1.456 1.00 90.50 136 ASP A N 1
ATOM 1134 C CA . ASP A 1 136 ? 3.988 19.762 -2.212 1.00 90.50 136 ASP A CA 1
ATOM 1135 C C . ASP A 1 136 ? 4.131 21.077 -1.409 1.00 90.50 136 ASP A C 1
ATOM 1137 O O . ASP A 1 136 ? 4.994 21.900 -1.701 1.00 90.50 136 ASP A O 1
ATOM 1141 N N . ASP A 1 137 ? 3.317 21.244 -0.362 1.00 90.25 137 ASP A N 1
ATOM 1142 C CA . ASP A 1 137 ? 3.404 22.291 0.663 1.00 90.25 137 ASP A CA 1
ATOM 1143 C C . ASP A 1 137 ? 4.442 21.985 1.762 1.00 90.25 137 ASP A C 1
ATOM 1145 O O . ASP A 1 137 ? 4.615 22.772 2.692 1.00 90.25 137 ASP A O 1
ATOM 1149 N N . GLY A 1 138 ? 5.130 20.843 1.668 1.00 90.56 138 GLY A N 1
ATOM 1150 C CA . GLY A 1 138 ? 6.085 20.367 2.665 1.00 90.56 138 GLY A CA 1
ATOM 1151 C C . GLY A 1 138 ? 5.440 19.702 3.884 1.00 90.56 138 GLY A C 1
ATOM 1152 O O . GLY A 1 138 ? 6.169 19.241 4.763 1.00 90.56 138 GLY A O 1
ATOM 1153 N N . ALA A 1 139 ? 4.107 19.616 3.950 1.00 94.31 139 ALA A N 1
ATOM 1154 C CA . ALA A 1 139 ? 3.416 18.979 5.059 1.00 94.31 139 ALA A CA 1
ATOM 1155 C C . ALA A 1 139 ? 3.428 17.453 4.922 1.00 94.31 139 ALA A C 1
ATOM 1157 O O . ALA A 1 139 ? 3.192 16.890 3.851 1.00 94.31 139 ALA A O 1
ATOM 1158 N N . LEU A 1 140 ? 3.668 16.765 6.032 1.00 96.25 140 LEU A N 1
ATOM 1159 C CA . LEU A 1 140 ? 3.584 15.317 6.108 1.00 96.25 140 LEU A CA 1
ATOM 1160 C C . LEU A 1 140 ? 2.153 14.887 6.425 1.00 96.25 140 LEU A C 1
ATOM 1162 O O . LEU A 1 140 ? 1.526 15.367 7.373 1.00 96.25 140 LEU A O 1
ATOM 1166 N N . THR A 1 141 ? 1.667 13.918 5.659 1.00 95.94 141 THR A N 1
ATOM 1167 C CA 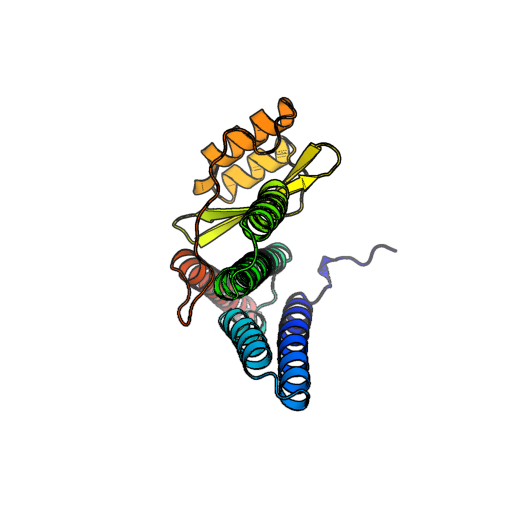. THR A 1 141 ? 0.473 13.146 6.006 1.00 95.94 141 THR A CA 1
ATOM 1168 C C . THR A 1 141 ? 0.881 11.713 6.310 1.00 95.94 141 THR A C 1
ATOM 1170 O O . THR A 1 141 ? 1.708 11.129 5.609 1.00 95.94 141 THR A O 1
ATOM 1173 N N . VAL A 1 142 ? 0.319 11.140 7.369 1.00 95.06 142 VAL A N 1
ATOM 1174 C CA . VAL A 1 142 ? 0.582 9.774 7.814 1.00 95.06 142 VAL A CA 1
ATOM 1175 C C . VAL A 1 142 ? -0.735 9.026 7.901 1.00 95.06 142 VAL A C 1
ATOM 1177 O O . VAL A 1 142 ? -1.684 9.493 8.524 1.00 95.06 142 VAL A O 1
ATOM 1180 N N . ASN A 1 143 ? -0.807 7.861 7.259 1.00 93.69 143 ASN A N 1
ATOM 1181 C CA . ASN A 1 143 ? -2.010 7.036 7.166 1.00 93.69 143 ASN A CA 1
ATOM 1182 C C . ASN A 1 143 ? -3.245 7.785 6.619 1.00 93.69 143 ASN A C 1
ATOM 1184 O O . ASN A 1 143 ? -4.372 7.387 6.896 1.00 93.69 143 ASN A O 1
ATOM 1188 N N . SER A 1 144 ? -3.008 8.769 5.741 1.00 87.94 144 SER A N 1
ATOM 1189 C CA . SER A 1 144 ? -3.995 9.654 5.085 1.00 87.94 144 SER A CA 1
ATOM 1190 C C . SER A 1 144 ? -4.484 10.852 5.904 1.00 87.94 144 SER A C 1
ATOM 1192 O O . SER A 1 144 ? -5.370 11.558 5.439 1.00 87.94 144 SER A O 1
ATOM 1194 N N . GLU A 1 145 ? -3.873 11.126 7.055 1.00 93.12 145 GLU A N 1
ATOM 1195 C CA . GLU A 1 145 ? -4.188 12.286 7.897 1.00 93.12 145 GLU A CA 1
ATOM 1196 C C . GLU A 1 145 ? -2.965 13.187 8.065 1.00 93.12 145 GLU A C 1
ATOM 1198 O O . GLU A 1 145 ? -1.830 12.709 8.035 1.00 93.12 145 GLU A O 1
ATOM 1203 N N . TYR A 1 146 ? -3.168 14.492 8.254 1.00 95.12 146 TYR A N 1
ATOM 1204 C CA . TYR A 1 146 ? -2.065 15.412 8.550 1.00 95.12 146 TYR A CA 1
ATOM 1205 C C . TYR A 1 146 ? -1.357 15.019 9.847 1.00 95.12 146 TYR A C 1
ATOM 1207 O O . TYR A 1 146 ? -1.993 14.652 10.834 1.00 95.12 146 TYR A O 1
ATOM 1215 N N . LEU A 1 147 ? -0.027 15.116 9.857 1.00 96.19 147 LEU A N 1
ATOM 1216 C CA . LEU A 1 147 ? 0.778 14.752 11.018 1.00 96.19 147 LEU A CA 1
ATOM 1217 C C . LEU A 1 147 ? 0.740 15.840 12.103 1.00 96.19 147 LEU A C 1
ATOM 1219 O O . LEU A 1 147 ? 1.718 16.551 12.329 1.00 96.19 147 LEU A O 1
ATOM 1223 N N . THR A 1 148 ? -0.406 15.982 12.769 1.00 96.00 148 THR A N 1
ATOM 1224 C CA . THR A 1 148 ? -0.557 16.854 13.942 1.00 96.00 148 THR A CA 1
ATOM 1225 C C . THR A 1 148 ? -0.030 16.166 15.208 1.00 96.00 148 THR A C 1
ATOM 1227 O O . THR A 1 148 ? 0.063 14.935 15.237 1.00 96.00 148 THR A O 1
ATOM 1230 N N . PRO A 1 149 ? 0.292 16.909 16.285 1.00 95.81 149 PRO A N 1
ATOM 1231 C CA . PRO A 1 149 ? 0.706 16.311 17.556 1.00 95.81 149 PRO A CA 1
ATOM 1232 C C . PRO A 1 149 ? -0.304 15.294 18.107 1.00 95.81 149 PRO A C 1
ATOM 1234 O O . PRO A 1 149 ? 0.079 14.226 18.580 1.00 95.81 149 PRO A O 1
ATOM 1237 N N . GLU A 1 150 ? -1.600 15.586 17.999 1.00 96.50 150 GLU A N 1
ATOM 1238 C CA . GLU A 1 150 ? -2.674 14.693 18.442 1.00 96.50 150 GLU A CA 1
ATOM 1239 C C . GLU A 1 150 ? -2.682 13.396 17.630 1.00 96.50 150 GLU A C 1
ATOM 1241 O O . GLU A 1 150 ? -2.827 12.307 18.192 1.00 96.50 150 GLU A O 1
ATOM 1246 N N . TRP A 1 151 ? -2.478 13.508 16.316 1.00 96.38 151 TRP A N 1
ATOM 1247 C CA . TRP A 1 151 ? -2.415 12.354 15.432 1.00 96.38 151 TRP A CA 1
ATOM 1248 C C . TRP A 1 151 ? -1.174 11.495 15.688 1.00 96.38 151 TRP A C 1
ATOM 1250 O O . TRP A 1 151 ? -1.275 10.269 15.736 1.00 96.38 151 TRP A O 1
ATOM 1260 N N . VAL A 1 152 ? -0.016 12.114 15.939 1.00 96.81 152 VAL A N 1
ATOM 1261 C CA . VAL A 1 152 ? 1.210 11.405 16.346 1.00 96.81 152 VAL A CA 1
ATOM 1262 C C . VAL A 1 152 ? 0.955 10.572 17.603 1.00 96.81 152 VAL A C 1
ATOM 1264 O O . VAL A 1 152 ? 1.299 9.391 17.641 1.00 96.81 152 VAL A O 1
ATOM 1267 N N . GLU A 1 153 ? 0.318 11.155 18.619 1.00 96.88 153 GLU A N 1
ATOM 1268 C CA . GLU A 1 153 ? -0.010 10.446 19.858 1.00 96.88 153 GLU A CA 1
ATOM 1269 C C . GLU A 1 153 ? -0.992 9.294 19.635 1.00 96.88 153 GLU A C 1
ATOM 1271 O O . GLU A 1 153 ? -0.838 8.216 20.216 1.00 96.88 153 GLU A O 1
ATOM 1276 N N . GLN A 1 154 ? -1.988 9.487 18.771 1.00 95.44 154 GLN A N 1
ATOM 1277 C CA . GLN A 1 154 ? -2.907 8.419 18.399 1.00 95.44 154 GLN A CA 1
ATOM 1278 C C . GLN A 1 154 ? -2.178 7.269 17.692 1.00 95.44 154 GLN A C 1
ATOM 1280 O O . GLN A 1 154 ? -2.375 6.108 18.056 1.00 95.44 154 GLN A O 1
ATOM 1285 N N . LEU A 1 155 ? -1.299 7.577 16.737 1.00 95.12 155 LEU A N 1
ATOM 1286 C CA . LEU A 1 155 ? -0.513 6.580 16.015 1.00 95.12 155 LEU A CA 1
ATOM 1287 C C . LEU A 1 155 ? 0.457 5.828 16.930 1.00 95.12 155 LEU A C 1
ATOM 1289 O O . LEU A 1 155 ? 0.566 4.613 16.808 1.00 95.12 155 LEU A O 1
ATOM 1293 N N . ARG A 1 156 ? 1.109 6.501 17.886 1.00 95.81 156 ARG A N 1
ATOM 1294 C CA . ARG A 1 156 ? 1.990 5.846 18.874 1.00 95.81 156 ARG A CA 1
ATOM 1295 C C . ARG A 1 156 ? 1.243 4.822 19.727 1.00 95.81 156 ARG A C 1
ATOM 1297 O O . ARG A 1 156 ? 1.787 3.766 20.031 1.00 95.81 156 ARG A O 1
ATOM 1304 N N . ARG A 1 157 ? -0.010 5.109 20.095 1.00 94.81 157 ARG A N 1
ATOM 1305 C CA . ARG A 1 157 ? -0.855 4.158 20.838 1.00 94.81 157 ARG A CA 1
ATOM 1306 C C . ARG A 1 157 ? -1.333 3.008 19.960 1.00 94.81 157 ARG A C 1
ATOM 1308 O O . ARG A 1 157 ? -1.355 1.872 20.418 1.00 94.81 157 ARG A O 1
ATOM 1315 N N . ALA A 1 158 ? -1.732 3.305 18.724 1.00 91.19 158 ALA A N 1
ATOM 1316 C CA . ALA A 1 158 ? -2.272 2.312 17.799 1.00 91.19 158 ALA A CA 1
ATOM 1317 C C . ALA A 1 158 ? -1.193 1.389 17.213 1.00 91.19 158 ALA A C 1
ATOM 1319 O O . ALA A 1 158 ? -1.475 0.236 16.904 1.00 91.19 158 ALA A O 1
ATOM 1320 N N . MET A 1 159 ? 0.028 1.896 17.040 1.00 93.25 159 MET A N 1
ATOM 1321 C CA . MET A 1 159 ? 1.140 1.195 16.400 1.00 93.25 159 MET A CA 1
ATOM 1322 C C . MET A 1 159 ? 2.448 1.437 17.181 1.00 93.25 159 MET A C 1
ATOM 1324 O O . MET A 1 159 ? 3.340 2.149 16.704 1.00 93.25 159 MET A O 1
ATOM 1328 N N . PRO A 1 160 ? 2.593 0.859 18.391 1.00 94.25 160 PRO A N 1
ATOM 1329 C CA . PRO A 1 160 ? 3.717 1.162 19.280 1.00 94.25 160 PRO A CA 1
ATOM 1330 C C . PRO A 1 160 ? 5.094 0.877 18.673 1.00 94.25 160 PRO A C 1
ATOM 1332 O O . PRO A 1 160 ? 6.052 1.592 18.978 1.00 94.25 160 PRO A O 1
ATOM 1335 N N . SER A 1 161 ? 5.193 -0.103 17.768 1.00 93.69 161 SER A N 1
ATOM 1336 C CA . SER A 1 161 ? 6.424 -0.455 17.049 1.00 93.69 161 SER A CA 1
ATOM 1337 C C . SER A 1 161 ? 6.983 0.681 16.179 1.00 93.69 161 SER A C 1
ATOM 1339 O O . SER A 1 161 ? 8.177 0.689 15.887 1.00 93.69 161 SER A O 1
ATOM 1341 N N . PHE A 1 162 ? 6.172 1.687 15.831 1.00 95.31 162 PHE A N 1
ATOM 1342 C CA . PHE A 1 162 ? 6.606 2.862 15.068 1.00 95.31 162 PHE A CA 1
ATOM 1343 C C . PHE A 1 162 ? 6.892 4.101 15.920 1.00 95.31 162 PHE A C 1
ATOM 1345 O O . PHE A 1 162 ? 7.168 5.158 15.358 1.00 95.31 162 PHE A O 1
ATOM 1352 N N . THR A 1 163 ? 6.858 4.011 17.252 1.00 95.50 163 THR A N 1
ATOM 1353 C CA . THR A 1 163 ? 6.969 5.187 18.135 1.00 95.50 163 THR A CA 1
ATOM 1354 C C . THR A 1 163 ? 8.189 6.054 17.832 1.00 95.50 163 THR A C 1
ATOM 1356 O O . THR A 1 163 ? 8.052 7.267 17.688 1.00 95.50 163 THR A O 1
ATOM 1359 N N . GLU A 1 164 ? 9.368 5.448 17.683 1.00 94.81 164 GLU A N 1
ATOM 1360 C CA . GLU A 1 164 ? 10.597 6.189 17.382 1.00 94.81 164 GLU A CA 1
ATOM 1361 C C . GLU A 1 164 ? 10.543 6.858 16.001 1.00 94.81 164 GLU A C 1
ATOM 1363 O O . GLU A 1 164 ? 10.899 8.029 15.856 1.00 94.81 164 GLU A O 1
ATOM 1368 N N . LEU A 1 165 ? 10.051 6.139 14.990 1.00 95.50 165 LEU A N 1
ATOM 1369 C CA . LEU A 1 165 ? 9.908 6.662 13.634 1.00 95.50 165 LEU A CA 1
ATOM 1370 C C . LEU A 1 165 ? 8.924 7.842 13.593 1.00 95.50 165 LEU A C 1
ATOM 1372 O O . LEU A 1 165 ? 9.201 8.853 12.951 1.00 95.50 165 LEU A O 1
ATOM 1376 N N . LEU A 1 166 ? 7.808 7.734 14.315 1.00 96.31 166 LEU A N 1
ATOM 1377 C CA . LEU A 1 166 ? 6.809 8.793 14.454 1.00 96.31 166 LEU A CA 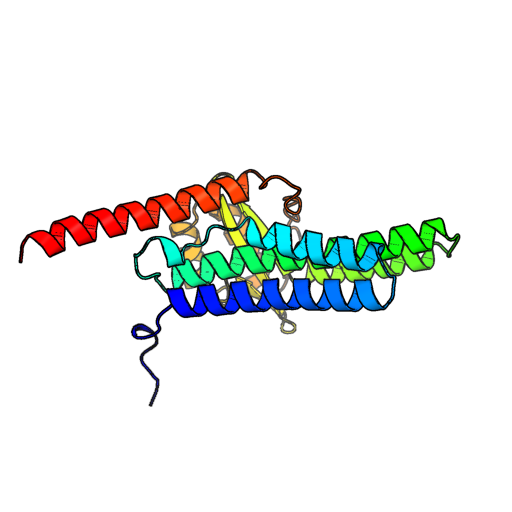1
ATOM 1378 C C . LEU A 1 166 ? 7.375 10.027 15.160 1.00 96.31 166 LEU A C 1
ATOM 1380 O O . LEU A 1 166 ? 7.064 11.140 14.750 1.00 96.31 166 LEU A O 1
ATOM 1384 N N . THR A 1 167 ? 8.239 9.852 16.167 1.00 96.31 167 THR A N 1
ATOM 1385 C CA . THR A 1 167 ? 8.965 10.971 16.794 1.00 96.31 167 THR A CA 1
ATOM 1386 C C . THR A 1 167 ? 9.807 11.719 15.778 1.00 96.31 167 THR A C 1
ATOM 1388 O O . THR A 1 167 ? 9.649 12.926 15.634 1.00 96.31 167 THR A O 1
ATOM 1391 N N . ARG A 1 168 ? 10.621 11.004 14.999 1.00 96.38 168 ARG A N 1
ATOM 1392 C CA . ARG A 1 168 ? 11.463 11.641 13.982 1.00 96.38 168 ARG A CA 1
ATOM 1393 C C . ARG A 1 168 ? 10.632 12.351 12.910 1.00 96.38 168 ARG A C 1
ATOM 1395 O O . ARG A 1 168 ? 11.004 13.430 12.467 1.00 96.38 168 ARG A O 1
ATOM 1402 N N . TYR A 1 169 ? 9.498 11.778 12.504 1.00 96.50 169 TYR A N 1
ATOM 1403 C CA . TYR A 1 169 ? 8.592 12.442 11.566 1.00 96.50 169 TYR A CA 1
ATOM 1404 C C . TYR A 1 169 ? 7.930 13.692 12.152 1.00 96.50 169 TYR A C 1
ATOM 1406 O O . TYR A 1 169 ? 7.793 14.681 11.437 1.00 96.50 169 TYR A O 1
ATOM 1414 N N . ALA A 1 170 ? 7.557 13.679 13.432 1.00 96.56 170 ALA A N 1
ATOM 1415 C CA . ALA A 1 170 ? 7.026 14.858 14.112 1.00 96.56 170 ALA A CA 1
ATOM 1416 C C . ALA A 1 170 ? 8.078 15.979 14.202 1.00 96.56 170 ALA A C 1
ATOM 1418 O O . ALA A 1 170 ? 7.780 17.131 13.884 1.00 96.56 170 ALA A O 1
ATOM 1419 N N . ASP A 1 171 ? 9.323 15.637 14.543 1.00 96.75 171 ASP A N 1
ATOM 1420 C CA . ASP A 1 171 ? 10.441 16.587 14.590 1.00 96.75 171 ASP A CA 1
ATOM 1421 C C . ASP A 1 171 ? 10.747 17.164 13.198 1.00 96.75 171 ASP A C 1
ATOM 1423 O O . ASP A 1 171 ? 10.942 18.375 13.034 1.00 96.75 171 ASP A O 1
ATOM 1427 N N . ASN A 1 172 ? 10.726 16.309 12.169 1.00 96.25 172 ASN A N 1
ATOM 1428 C CA . ASN A 1 172 ? 10.885 16.727 10.782 1.00 96.25 172 ASN A CA 1
ATOM 1429 C C . ASN A 1 172 ? 9.743 17.638 10.317 1.00 96.25 172 ASN A C 1
ATOM 1431 O O . ASN A 1 172 ? 10.014 18.608 9.612 1.00 96.25 172 ASN A O 1
ATOM 1435 N N . GLN A 1 173 ? 8.495 17.356 10.703 1.00 95.62 173 GLN A N 1
ATOM 1436 C CA . GLN A 1 173 ? 7.336 18.201 10.401 1.00 95.62 173 GLN A CA 1
ATOM 1437 C C . GLN A 1 173 ? 7.502 19.591 11.022 1.00 95.62 173 GLN A C 1
ATOM 1439 O O . GLN A 1 173 ? 7.336 20.595 10.334 1.00 95.62 173 GLN A O 1
ATOM 1444 N N . ALA A 1 174 ? 7.883 19.658 12.301 1.00 95.19 174 ALA A N 1
ATOM 1445 C CA . ALA A 1 174 ? 8.114 20.921 13.002 1.00 95.19 174 ALA A CA 1
ATOM 1446 C C . ALA A 1 174 ? 9.271 21.736 12.396 1.00 95.19 174 ALA A C 1
ATOM 1448 O O . ALA A 1 174 ? 9.263 22.964 12.451 1.00 95.19 174 ALA A O 1
ATOM 1449 N N . SER A 1 175 ? 10.246 21.051 11.795 1.00 95.19 175 SER A N 1
ATOM 1450 C CA . SER A 1 175 ? 11.446 21.657 11.211 1.00 95.19 175 SER A CA 1
ATOM 1451 C C . SER A 1 175 ? 11.369 21.861 9.690 1.00 95.19 175 SER A C 1
ATOM 1453 O O . SER A 1 175 ? 12.329 22.350 9.098 1.00 95.19 175 SER A O 1
ATOM 1455 N N . GLY A 1 176 ? 10.273 21.464 9.031 1.00 94.06 176 GLY A N 1
ATOM 1456 C CA . GLY A 1 176 ? 10.135 21.540 7.569 1.00 94.06 176 GLY A CA 1
ATOM 1457 C C . GLY A 1 176 ? 11.105 20.636 6.792 1.00 94.06 176 GLY A C 1
ATOM 1458 O O . GLY A 1 176 ? 11.460 20.936 5.655 1.00 94.06 176 GLY A O 1
ATOM 1459 N N . LEU A 1 177 ? 11.568 19.540 7.400 1.00 92.88 177 LEU A N 1
ATOM 1460 C CA . LEU A 1 177 ? 12.591 18.646 6.840 1.00 92.88 177 LEU A CA 1
ATOM 1461 C C . LEU A 1 177 ? 12.013 17.469 6.033 1.00 92.88 177 LEU A C 1
ATOM 1463 O O . LEU A 1 177 ? 12.765 16.710 5.417 1.00 92.88 177 LEU A O 1
ATOM 1467 N N . GLY A 1 178 ? 10.689 17.284 6.039 1.00 91.19 178 GLY A N 1
ATOM 1468 C CA . GLY A 1 178 ? 10.013 16.198 5.327 1.00 91.19 178 GLY A CA 1
ATOM 1469 C C . GLY A 1 178 ? 10.569 14.819 5.706 1.00 91.19 178 GLY A C 1
ATOM 1470 O O . GLY A 1 178 ? 10.491 14.390 6.855 1.00 91.19 178 GLY A O 1
ATOM 1471 N N . HIS A 1 179 ? 11.164 14.108 4.747 1.00 91.44 179 HIS A N 1
ATOM 1472 C CA . HIS A 1 179 ? 11.744 12.781 4.984 1.00 91.44 179 HIS A CA 1
ATOM 1473 C C . HIS A 1 179 ? 13.253 12.772 5.310 1.00 91.44 179 HIS A C 1
ATOM 1475 O O . HIS A 1 179 ? 13.878 11.704 5.282 1.00 91.44 179 HIS A O 1
ATOM 1481 N N . ALA A 1 180 ? 13.876 13.928 5.560 1.00 89.88 180 ALA A N 1
ATOM 1482 C CA . ALA A 1 180 ? 15.321 14.001 5.776 1.00 89.88 180 ALA A CA 1
ATOM 1483 C C . ALA A 1 180 ? 15.783 13.109 6.945 1.00 89.88 180 ALA A C 1
ATOM 1485 O O . ALA A 1 180 ? 15.095 12.973 7.955 1.00 89.88 180 ALA A O 1
ATOM 1486 N N . GLY A 1 181 ? 16.953 12.477 6.791 1.00 86.44 181 GLY A N 1
ATOM 1487 C CA . GLY A 1 181 ? 17.573 11.639 7.828 1.00 86.44 181 GLY A CA 1
ATOM 1488 C C . GLY A 1 181 ? 16.884 10.294 8.096 1.00 86.44 181 GLY A C 1
ATOM 1489 O O . GLY A 1 181 ? 17.356 9.524 8.931 1.00 86.44 181 GLY A O 1
ATOM 1490 N N . LEU A 1 182 ? 15.794 9.978 7.393 1.00 88.00 182 LEU A N 1
ATOM 1491 C CA . LEU A 1 182 ? 15.061 8.729 7.568 1.00 88.00 182 LEU A CA 1
ATOM 1492 C C . LEU A 1 182 ? 15.452 7.713 6.502 1.00 88.00 182 LEU A C 1
ATOM 1494 O O . LEU A 1 182 ? 15.432 8.016 5.306 1.00 88.00 182 LEU A O 1
ATOM 1498 N N . ALA A 1 183 ? 15.756 6.491 6.936 1.00 82.12 183 ALA A N 1
ATOM 1499 C CA . ALA A 1 183 ? 15.934 5.368 6.030 1.00 82.12 183 ALA A CA 1
ATOM 1500 C C . ALA A 1 183 ? 14.609 5.031 5.327 1.00 82.12 183 ALA A C 1
ATOM 1502 O O . ALA A 1 183 ? 13.514 5.303 5.837 1.00 82.12 183 ALA A O 1
ATOM 1503 N N . LEU A 1 184 ? 14.723 4.458 4.134 1.00 76.19 184 LEU A N 1
ATOM 1504 C CA . LEU A 1 184 ? 13.610 3.793 3.470 1.00 76.19 184 LEU A CA 1
ATOM 1505 C C . LEU A 1 184 ? 13.486 2.390 4.054 1.00 76.19 184 LEU A C 1
ATOM 1507 O O . LEU A 1 184 ? 14.499 1.706 4.200 1.00 76.19 184 LEU A O 1
ATOM 1511 N N . ASP A 1 185 ? 12.264 1.969 4.370 1.00 74.69 185 ASP A N 1
ATOM 1512 C CA . ASP A 1 185 ? 12.024 0.550 4.594 1.00 74.69 185 ASP A CA 1
ATOM 1513 C C . ASP A 1 185 ? 12.127 -0.191 3.257 1.00 74.69 185 ASP A C 1
ATOM 1515 O O . ASP A 1 185 ? 11.561 0.227 2.244 1.00 74.69 185 ASP A O 1
ATOM 1519 N N . SER A 1 186 ? 12.887 -1.279 3.257 1.00 64.81 186 SER A N 1
ATOM 1520 C CA . SER A 1 186 ? 13.099 -2.130 2.093 1.00 64.81 186 SER A CA 1
ATOM 1521 C C . SER A 1 186 ? 12.355 -3.446 2.287 1.00 64.81 186 SER A C 1
ATOM 1523 O O . SER A 1 186 ? 12.968 -4.514 2.319 1.00 64.81 186 SER A O 1
ATOM 1525 N N . THR A 1 187 ? 11.032 -3.377 2.431 1.00 76.38 187 THR A N 1
ATOM 1526 C CA . THR A 1 187 ? 10.200 -4.581 2.354 1.00 76.38 187 THR A CA 1
ATOM 1527 C C . THR A 1 187 ? 9.973 -4.905 0.878 1.00 76.38 187 THR A C 1
ATOM 1529 O O . THR A 1 187 ? 9.374 -4.093 0.169 1.00 76.38 187 THR A O 1
ATOM 1532 N N . PRO A 1 188 ? 10.465 -6.052 0.376 1.00 76.88 188 PRO A N 1
ATOM 1533 C CA . PRO A 1 188 ? 10.379 -6.369 -1.042 1.00 76.88 188 PRO A CA 1
ATOM 1534 C C . PRO A 1 188 ? 8.923 -6.549 -1.484 1.00 76.88 188 PRO A C 1
ATOM 1536 O O . PRO A 1 188 ? 8.090 -7.055 -0.730 1.00 76.88 188 PRO A O 1
ATOM 1539 N N . LEU A 1 189 ? 8.635 -6.182 -2.738 1.00 82.94 189 LEU A N 1
ATOM 1540 C CA . LEU A 1 189 ? 7.354 -6.468 -3.389 1.00 82.94 189 LEU A CA 1
ATOM 1541 C C . LEU A 1 189 ? 7.019 -7.969 -3.274 1.00 82.94 189 LEU A C 1
ATOM 1543 O O . LEU A 1 189 ? 7.925 -8.791 -3.464 1.00 82.94 189 LEU A O 1
ATOM 1547 N N . PRO A 1 190 ? 5.746 -8.359 -3.058 1.00 75.50 190 PRO A N 1
ATOM 1548 C CA . PRO A 1 190 ? 5.371 -9.763 -2.990 1.00 75.50 190 PRO A CA 1
ATOM 1549 C C . PRO A 1 190 ? 5.793 -10.520 -4.248 1.00 75.50 190 PRO A C 1
ATOM 1551 O O . PRO A 1 190 ? 5.546 -10.082 -5.374 1.00 75.50 190 PRO A O 1
ATOM 1554 N N . GLY A 1 191 ? 6.488 -11.637 -4.060 1.00 76.38 191 GLY A N 1
ATOM 1555 C CA . GLY A 1 191 ? 6.806 -12.573 -5.132 1.00 76.38 191 GLY A CA 1
ATOM 1556 C C . GLY A 1 191 ? 5.632 -13.530 -5.364 1.00 76.38 191 GLY A C 1
ATOM 1557 O O . GLY A 1 191 ? 4.492 -13.150 -5.125 1.00 76.38 191 GLY A O 1
ATOM 1558 N N . PRO A 1 192 ? 5.881 -14.788 -5.762 1.00 78.62 192 PRO A N 1
ATOM 1559 C CA . PRO A 1 192 ? 4.851 -15.831 -5.689 1.00 78.62 192 PRO A CA 1
ATOM 1560 C C . PRO A 1 192 ? 4.454 -16.168 -4.237 1.00 78.62 192 PRO A C 1
ATOM 1562 O O . PRO A 1 192 ? 3.525 -16.932 -4.001 1.00 78.62 192 PRO A O 1
ATOM 1565 N N . THR A 1 193 ? 5.166 -15.617 -3.249 1.00 84.25 193 THR A N 1
ATOM 1566 C CA . THR A 1 193 ? 4.891 -15.759 -1.818 1.00 84.25 193 THR A CA 1
ATOM 1567 C C . THR A 1 193 ? 4.738 -14.388 -1.163 1.00 84.25 193 THR A C 1
ATOM 1569 O O . THR A 1 193 ? 5.402 -13.419 -1.553 1.00 84.25 193 THR A O 1
ATOM 1572 N N . LEU A 1 194 ? 3.850 -14.304 -0.165 1.00 84.44 194 LEU A N 1
ATOM 1573 C CA . LEU A 1 194 ? 3.674 -13.092 0.630 1.00 84.44 194 LEU A CA 1
ATOM 1574 C C . LEU A 1 194 ? 4.939 -12.846 1.468 1.00 84.44 194 LEU A C 1
ATOM 1576 O O . LEU A 1 194 ? 5.403 -13.772 2.139 1.00 84.44 194 LEU A O 1
ATOM 1580 N N . PRO A 1 195 ? 5.501 -11.626 1.457 1.00 88.81 195 PRO A N 1
ATOM 1581 C CA . PRO A 1 195 ? 6.539 -11.236 2.395 1.00 88.81 195 PRO A CA 1
ATOM 1582 C C . PRO A 1 195 ? 6.015 -11.343 3.822 1.00 88.81 195 PRO A C 1
ATOM 1584 O O . PRO A 1 195 ? 4.830 -11.119 4.073 1.00 88.81 195 PRO A O 1
ATOM 1587 N N . GLU A 1 196 ? 6.914 -11.639 4.754 1.00 90.81 196 GLU A N 1
ATOM 1588 C CA . GLU A 1 196 ? 6.562 -11.912 6.147 1.00 90.81 196 GLU A CA 1
ATOM 1589 C C . GLU A 1 196 ? 5.667 -10.829 6.785 1.00 90.81 196 GLU A C 1
ATOM 1591 O O . GLU A 1 196 ? 4.626 -11.190 7.334 1.00 90.81 196 GLU A O 1
ATOM 1596 N N . PRO A 1 197 ? 5.943 -9.515 6.643 1.00 91.19 197 PRO A N 1
ATOM 1597 C CA . PRO A 1 197 ? 5.065 -8.500 7.226 1.00 91.19 197 PRO A CA 1
ATOM 1598 C C . PRO A 1 197 ? 3.651 -8.490 6.630 1.00 91.19 197 PRO A C 1
ATOM 1600 O O . PRO A 1 197 ? 2.683 -8.227 7.341 1.00 91.19 197 PRO A O 1
ATOM 1603 N N . VAL A 1 198 ? 3.509 -8.821 5.342 1.00 91.50 198 VAL A N 1
ATOM 1604 C CA . VAL A 1 198 ? 2.200 -8.905 4.677 1.00 91.50 198 VAL A CA 1
ATOM 1605 C C . VAL A 1 198 ? 1.451 -10.151 5.138 1.00 91.50 198 VAL A C 1
ATOM 1607 O O . VAL A 1 198 ? 0.255 -10.080 5.392 1.00 91.50 198 VAL A O 1
ATOM 1610 N N . ARG A 1 199 ? 2.148 -11.283 5.301 1.00 93.81 199 ARG A N 1
ATOM 1611 C CA . ARG A 1 199 ? 1.567 -12.506 5.874 1.00 93.81 199 ARG A CA 1
ATOM 1612 C C . ARG A 1 199 ? 1.018 -12.240 7.278 1.00 93.81 199 ARG A C 1
ATOM 1614 O O . ARG A 1 199 ? -0.132 -12.571 7.550 1.00 93.81 199 ARG A O 1
ATOM 1621 N N . LEU A 1 200 ? 1.807 -11.584 8.130 1.00 94.44 200 LEU A N 1
ATOM 1622 C CA . LEU A 1 200 ? 1.404 -11.210 9.489 1.00 94.44 200 LEU A CA 1
ATOM 1623 C C . LEU A 1 200 ? 0.228 -10.228 9.496 1.00 94.44 200 LEU A C 1
ATOM 1625 O O . LEU A 1 200 ? -0.680 -10.356 10.316 1.00 94.44 200 LEU A O 1
ATOM 1629 N N . TRP A 1 201 ? 0.201 -9.282 8.554 1.00 95.38 201 TRP A N 1
ATOM 1630 C CA . TRP A 1 201 ? -0.952 -8.408 8.351 1.00 95.38 201 TRP A CA 1
ATOM 1631 C C . TRP A 1 201 ? -2.223 -9.199 8.021 1.00 95.38 201 TRP A C 1
ATOM 1633 O O . TRP A 1 201 ? -3.254 -8.983 8.661 1.00 95.38 201 TRP A O 1
ATOM 1643 N N . CYS A 1 202 ? -2.151 -10.133 7.064 1.00 94.81 202 CYS A N 1
ATOM 1644 C CA . CYS A 1 202 ? -3.284 -10.979 6.688 1.00 94.81 202 CYS A CA 1
ATOM 1645 C C . CYS A 1 202 ? -3.813 -11.752 7.902 1.00 94.81 202 CYS A C 1
ATOM 1647 O O . CYS A 1 202 ? -5.006 -11.704 8.193 1.00 94.81 202 CYS A O 1
ATOM 1649 N N . GLU A 1 203 ? -2.919 -12.414 8.640 1.00 95.00 203 GLU A N 1
ATOM 1650 C CA . GLU A 1 203 ? -3.266 -13.207 9.823 1.00 95.00 203 GLU A CA 1
ATOM 1651 C C . GLU A 1 203 ? -3.956 -12.362 10.891 1.00 95.00 203 GLU A C 1
ATOM 1653 O O . GLU A 1 203 ? -5.041 -12.726 11.352 1.00 95.00 203 GLU A O 1
ATOM 1658 N N . ARG A 1 204 ? -3.391 -11.192 11.216 1.00 94.75 204 ARG A N 1
ATOM 1659 C CA . ARG A 1 204 ? -3.980 -10.261 12.184 1.00 94.75 204 ARG A CA 1
ATOM 1660 C C . ARG A 1 204 ? -5.379 -9.818 11.762 1.00 94.75 204 ARG A C 1
ATOM 1662 O O . ARG A 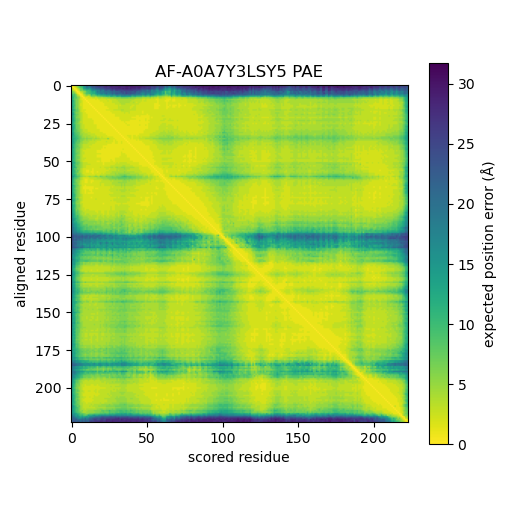1 204 ? -6.301 -9.834 12.578 1.00 94.75 204 ARG A O 1
ATOM 1669 N N . MET A 1 205 ? -5.541 -9.405 10.505 1.00 95.00 205 MET A N 1
ATOM 1670 C CA . MET A 1 205 ? -6.820 -8.907 9.996 1.00 95.00 205 MET A CA 1
ATOM 1671 C C . MET A 1 205 ? -7.892 -9.993 10.017 1.00 95.00 205 MET A C 1
ATOM 1673 O O . MET A 1 205 ? -9.008 -9.754 10.478 1.00 95.00 205 MET A O 1
ATOM 1677 N N . GLU A 1 206 ? -7.566 -11.202 9.567 1.00 94.94 206 GLU A N 1
ATOM 1678 C CA . GLU A 1 206 ? -8.522 -12.302 9.596 1.00 94.94 206 GLU A CA 1
ATOM 1679 C C . GLU A 1 206 ? -8.867 -12.740 11.023 1.00 94.94 206 GLU A C 1
ATOM 1681 O O . GLU A 1 206 ? -10.037 -12.994 11.315 1.00 94.94 206 GLU A O 1
ATOM 1686 N N . GLU A 1 207 ? -7.883 -12.829 11.923 1.00 94.69 207 GLU A N 1
ATOM 1687 C CA . GLU A 1 207 ? -8.115 -13.172 13.329 1.00 94.69 207 GLU A CA 1
ATOM 1688 C C . GLU A 1 207 ? -9.044 -12.153 13.998 1.00 94.69 207 GLU A C 1
ATOM 1690 O O . GLU A 1 207 ? -10.035 -12.539 14.626 1.00 94.69 207 GLU A O 1
ATOM 1695 N N . GLN A 1 208 ? -8.777 -10.858 13.811 1.00 94.06 208 GLN A N 1
ATOM 1696 C CA . GLN A 1 208 ? -9.603 -9.775 14.342 1.00 94.06 208 GLN A CA 1
ATOM 1697 C C . GLN A 1 208 ? -11.056 -9.884 13.861 1.00 94.06 208 GLN A C 1
ATOM 1699 O O . GLN A 1 208 ? -11.991 -9.789 14.665 1.00 94.06 208 GLN A O 1
ATOM 1704 N N . LEU A 1 209 ? -11.262 -10.132 12.566 1.00 95.06 209 LEU A N 1
ATOM 1705 C CA . LEU A 1 209 ? -12.598 -10.263 11.988 1.00 95.06 209 LEU A CA 1
ATOM 1706 C C . LEU A 1 209 ? -13.312 -11.527 12.474 1.00 95.06 209 LEU A C 1
ATOM 1708 O O . LEU A 1 209 ? -14.473 -11.447 12.878 1.00 95.06 209 LEU A O 1
ATOM 1712 N N . ARG A 1 210 ? -12.625 -12.675 12.529 1.00 93.75 210 ARG A N 1
ATOM 1713 C CA . ARG A 1 210 ? -13.188 -13.924 13.073 1.00 93.75 210 ARG A CA 1
ATOM 1714 C C . ARG A 1 210 ? -13.588 -13.766 14.538 1.00 93.75 210 ARG A C 1
ATOM 1716 O O . ARG A 1 210 ? -14.684 -14.181 14.919 1.00 93.75 210 ARG A O 1
ATOM 1723 N N . ARG A 1 211 ? -12.741 -13.129 15.352 1.00 94.25 211 ARG A N 1
ATOM 1724 C CA . ARG A 1 211 ? -13.024 -12.852 16.766 1.00 94.25 211 ARG A CA 1
ATOM 1725 C C . ARG A 1 211 ? -14.278 -11.998 16.923 1.00 94.25 211 ARG A C 1
ATOM 1727 O O . ARG A 1 211 ? -15.168 -12.373 17.687 1.00 94.25 211 ARG A O 1
ATOM 1734 N N . ARG A 1 212 ? -14.392 -10.911 16.151 1.00 94.12 212 ARG A N 1
ATOM 1735 C CA . ARG A 1 212 ? -15.578 -10.044 16.175 1.00 94.12 212 ARG A CA 1
ATOM 1736 C C . ARG A 1 212 ? -16.838 -10.776 15.712 1.00 94.12 212 ARG A C 1
ATOM 1738 O O . ARG A 1 212 ? -17.882 -10.628 16.340 1.00 94.12 212 ARG A O 1
ATOM 1745 N N . GLY A 1 213 ? -16.747 -11.603 14.671 1.00 92.88 213 GLY A N 1
ATOM 1746 C CA . GLY A 1 213 ? -17.864 -12.441 14.224 1.00 92.88 213 GLY A CA 1
ATOM 1747 C C . GLY A 1 213 ? -18.342 -13.408 15.313 1.00 92.88 213 GLY A C 1
ATOM 1748 O O . GLY A 1 213 ? -19.539 -13.514 15.573 1.00 92.88 213 GLY A O 1
ATOM 1749 N N . ALA A 1 214 ? -17.411 -14.050 16.026 1.00 92.00 214 ALA A N 1
ATOM 1750 C CA . ALA A 1 214 ? -17.733 -14.939 17.142 1.00 92.00 214 ALA A CA 1
ATOM 1751 C C . ALA A 1 214 ? -18.335 -14.201 18.352 1.00 92.00 214 ALA A C 1
ATOM 1753 O O . ALA A 1 214 ? -19.142 -14.767 19.091 1.00 92.00 214 ALA A O 1
ATOM 1754 N N . GLU A 1 215 ? -17.933 -12.956 18.606 1.00 91.81 215 GLU A N 1
ATOM 1755 C CA . GLU A 1 215 ? -18.539 -12.102 19.637 1.00 91.81 215 GLU A CA 1
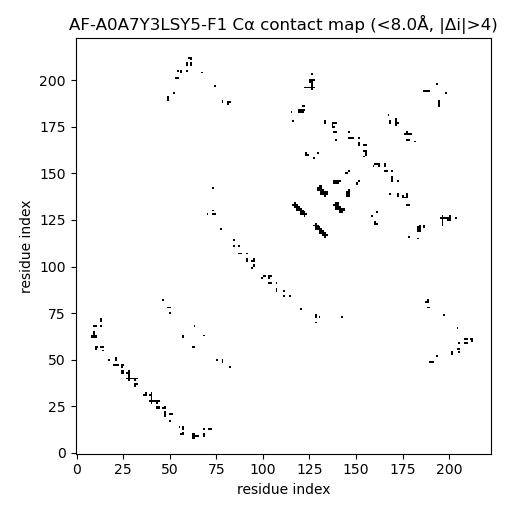ATOM 1756 C C . GLU A 1 215 ? -19.971 -11.698 19.258 1.00 91.81 215 GLU A C 1
ATOM 1758 O O . GLU A 1 215 ? -20.872 -11.834 20.083 1.00 91.81 215 GLU A O 1
ATOM 1763 N N . GLN A 1 216 ? -20.207 -11.311 18.001 1.00 88.56 216 GLN A N 1
ATOM 1764 C CA . GLN A 1 216 ? -21.540 -10.974 17.484 1.00 88.56 216 GLN A CA 1
ATOM 1765 C C . GLN A 1 216 ? -22.501 -12.169 17.493 1.00 88.56 216 GLN A C 1
ATOM 1767 O O . GLN A 1 216 ? -23.664 -12.018 17.854 1.00 88.56 216 GLN A O 1
ATOM 1772 N N . ALA A 1 217 ? -22.031 -13.371 17.148 1.00 88.56 217 ALA A N 1
ATOM 1773 C CA . ALA A 1 217 ? -22.857 -14.579 17.196 1.00 88.56 217 ALA A CA 1
ATOM 1774 C C . ALA A 1 217 ? -23.294 -14.929 18.630 1.00 88.56 217 ALA A C 1
ATOM 1776 O O . ALA A 1 217 ? -24.427 -15.364 18.850 1.00 88.56 217 ALA A O 1
ATOM 1777 N N . ARG A 1 218 ? -22.408 -14.705 19.614 1.00 88.06 218 ARG A N 1
ATOM 1778 C CA . ARG A 1 218 ? -22.692 -14.926 21.040 1.00 88.06 218 ARG A CA 1
ATOM 1779 C C . ARG A 1 218 ? -23.692 -13.919 21.600 1.00 88.06 218 ARG A C 1
ATOM 1781 O O . ARG A 1 218 ? -24.547 -14.310 22.385 1.00 88.06 218 ARG A O 1
ATOM 1788 N N . THR A 1 219 ? -23.603 -12.650 21.207 1.00 83.44 219 THR A N 1
ATOM 1789 C CA . THR A 1 219 ? -24.540 -11.610 21.662 1.00 83.44 219 THR A CA 1
ATOM 1790 C C . THR A 1 219 ? -25.871 -11.647 20.909 1.00 83.44 219 THR A C 1
ATOM 1792 O O . THR A 1 219 ? -26.903 -11.357 21.504 1.00 83.44 219 THR A O 1
ATOM 1795 N N . GLY A 1 220 ? -25.868 -12.052 19.636 1.00 65.75 220 GLY A N 1
ATOM 1796 C CA . GLY A 1 220 ? -27.065 -12.183 18.801 1.00 65.75 220 GLY A CA 1
ATOM 1797 C C . GLY A 1 220 ? -27.887 -13.456 19.034 1.00 65.75 220 GLY A C 1
ATOM 1798 O O . GLY A 1 220 ? -29.078 -13.444 18.762 1.00 65.75 220 GLY A O 1
ATOM 1799 N N . SER A 1 221 ? -27.299 -14.534 19.571 1.00 56.56 221 SER A N 1
ATOM 1800 C CA . SER A 1 221 ? -28.041 -15.764 19.935 1.00 56.56 221 SER A CA 1
ATOM 1801 C C . SER A 1 221 ? -28.727 -15.693 21.309 1.00 56.56 221 SER A C 1
ATOM 1803 O O . SER A 1 221 ? -29.289 -16.688 21.761 1.00 56.56 221 SER A O 1
ATOM 1805 N N . GLY A 1 222 ? -28.636 -14.553 22.004 1.00 48.19 222 GLY A N 1
ATOM 1806 C CA . GLY A 1 222 ? -29.221 -14.328 23.331 1.00 48.19 222 GLY A CA 1
ATOM 1807 C C . GLY A 1 222 ? -30.441 -13.399 23.353 1.00 48.19 222 GLY A C 1
ATOM 1808 O O . GLY A 1 222 ? -30.859 -13.012 24.444 1.00 48.19 222 GLY A O 1
ATOM 1809 N N . ALA A 1 223 ? -30.973 -13.021 22.187 1.00 43.06 223 ALA A N 1
ATOM 1810 C CA . ALA A 1 223 ? -32.176 -12.203 22.007 1.00 43.06 223 ALA A CA 1
ATOM 1811 C C . ALA A 1 223 ? -33.252 -13.004 21.262 1.00 43.06 223 ALA A C 1
ATOM 1813 O O . ALA A 1 223 ? -34.446 -12.782 21.561 1.00 43.06 223 ALA A O 1
#

Radius of gyration: 20.18 Å; Cα contacts (8 Å, |Δi|>4): 218; chai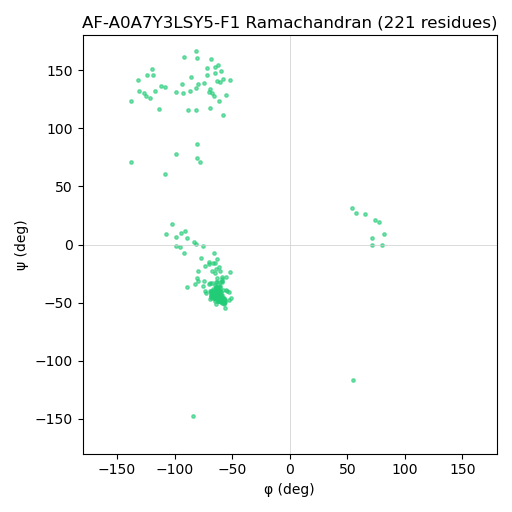ns: 1; bounding box: 56×38×53 Å

pLDDT: mean 88.6, std 11.14, range [38.81, 98.25]

Foldseek 3Di:
DPDPCVPDQLLVVLVCVLCVQLVVLCVQLVVCVVVVNNVSNVLSNQLSLLSVPFDSLSVLVFGDDPVLSLQNVLVNVVLVLLSVLVVLVVVLVVCVVVVDDCVSVVVSVVVNVVSCQAKAWDFFLQLGIWIWGQDPVLFIDISNHTLDPVVLVVCCVVPVRCNVVSVVCNVCRVVSNRCPPHDGDCQHNDDNHDGNSNVSNRVVSSVVRNVVVVVCVVVVVVD

Secondary structure (DSSP, 8-state):
----GGGS-HHHHHHHHHHHHHHHHHHHHHHHHHTT-HHHHHHHHHHHHHHHTS--GGGGSSPPPHHHHHHHHHHHHHHHHHHHHHHHHHHHHHHHHTT--HHHHHHHHHHHHHHHHHEEEEE-TTS-EEEEEE-TTS-EEETTEE--HHHHHHHHHH-GGGHHHHHHHHHHHHHT-TTTTPPPP--PPP-SS--HHHHHHHHHHHHHHHHHHHHHHHHHTT-